Protein AF-A0A3D3W2S8-F1 (afdb_monomer)

Foldseek 3Di:
DPPQQFDFDPDQDPDFDDLPLQPPDDPLLQVLCVVRRNRYLVSLLPDDLRNLVVCCVSSVHDSVCCVVSVSNVSSVVVVVVVVCVVVPPPPVVVVVVVVVVVVVVVVVVVVVVVCVVPPDPPPDDPPDDDDDDDDPAPWDWDDAPDDVPDDDDPPDDGTDTHHPPPDDD

Structure (mmCIF, N/CA/C/O backbone):
data_AF-A0A3D3W2S8-F1
#
_entry.id   AF-A0A3D3W2S8-F1
#
loop_
_atom_site.group_PDB
_atom_site.id
_atom_site.type_symbol
_atom_site.label_atom_id
_atom_site.label_alt_id
_atom_site.label_comp_id
_atom_site.label_asym_id
_atom_site.label_entity_id
_atom_site.label_seq_id
_atom_site.pdbx_PDB_ins_code
_atom_site.Cartn_x
_atom_site.Cartn_y
_atom_site.Cartn_z
_atom_site.occupancy
_atom_site.B_iso_or_equiv
_atom_site.auth_seq_id
_atom_site.auth_comp_id
_atom_site.auth_asym_id
_atom_site.auth_atom_id
_atom_site.pdbx_PDB_model_num
ATOM 1 N N . MET A 1 1 ? -22.476 4.114 0.979 1.00 48.56 1 MET A N 1
ATOM 2 C CA . MET A 1 1 ? -21.473 5.019 1.579 1.00 48.56 1 MET A CA 1
ATOM 3 C C . MET A 1 1 ? -21.928 5.413 2.975 1.00 48.56 1 MET A C 1
ATOM 5 O O . MET A 1 1 ? -22.599 6.430 3.139 1.00 48.56 1 MET A O 1
ATOM 9 N N . ASP A 1 2 ? -21.635 4.568 3.964 1.00 54.38 2 ASP A N 1
ATOM 10 C CA . ASP A 1 2 ? -21.875 4.914 5.363 1.00 54.38 2 ASP A CA 1
ATOM 11 C C . ASP A 1 2 ? -20.878 6.007 5.772 1.00 54.38 2 ASP A C 1
ATOM 13 O O . ASP A 1 2 ? -19.663 5.846 5.650 1.00 54.38 2 ASP A O 1
ATOM 17 N N . ARG A 1 3 ? -21.385 7.174 6.175 1.00 59.56 3 ARG A N 1
ATOM 18 C CA . ARG A 1 3 ? -20.595 8.415 6.288 1.00 59.56 3 ARG A CA 1
ATOM 19 C C . ARG A 1 3 ? -19.596 8.374 7.460 1.00 59.56 3 ARG A C 1
ATOM 21 O O . ARG A 1 3 ? -18.798 9.297 7.615 1.00 59.56 3 ARG A O 1
ATOM 28 N N . GLN A 1 4 ? -19.657 7.336 8.295 1.00 61.31 4 GLN A N 1
ATOM 29 C CA . GLN A 1 4 ? -18.828 7.167 9.490 1.00 61.31 4 GLN A CA 1
ATOM 30 C C . GLN A 1 4 ? -17.543 6.360 9.255 1.00 61.31 4 GLN A C 1
ATOM 32 O O . GLN A 1 4 ? -16.590 6.546 10.007 1.00 61.31 4 GLN A O 1
ATOM 37 N N . LEU A 1 5 ? -17.493 5.515 8.218 1.00 66.31 5 LEU A N 1
ATOM 38 C CA . LEU A 1 5 ? -16.373 4.595 7.960 1.00 66.31 5 LEU A CA 1
ATOM 39 C C . LEU A 1 5 ? -15.284 5.182 7.041 1.00 66.31 5 LEU A C 1
ATOM 41 O O . LEU A 1 5 ? -14.270 4.539 6.782 1.00 66.31 5 LEU A O 1
ATOM 45 N N . GLY A 1 6 ? -15.459 6.417 6.562 1.00 74.94 6 GLY A N 1
ATOM 46 C CA . GLY A 1 6 ? -14.496 7.069 5.674 1.00 74.94 6 GLY A CA 1
ATOM 47 C C . GLY A 1 6 ? -14.466 6.440 4.274 1.00 74.94 6 GLY A C 1
ATOM 48 O O . GLY A 1 6 ? -15.514 6.175 3.686 1.00 74.94 6 GLY A O 1
ATOM 49 N N . ILE A 1 7 ? -13.266 6.256 3.712 1.00 79.19 7 ILE A N 1
ATOM 50 C CA . ILE A 1 7 ? -13.069 5.643 2.388 1.00 79.19 7 ILE A CA 1
ATOM 51 C C . ILE A 1 7 ? -13.100 4.123 2.554 1.00 79.19 7 ILE A C 1
ATOM 53 O O . ILE A 1 7 ? -12.146 3.546 3.074 1.00 79.19 7 ILE A O 1
ATOM 57 N N . VAL A 1 8 ? -14.167 3.486 2.076 1.00 83.25 8 VAL A N 1
ATOM 58 C CA . VAL A 1 8 ? -14.344 2.026 2.039 1.00 83.25 8 VAL A CA 1
ATOM 59 C C . VAL A 1 8 ? -14.754 1.585 0.637 1.00 83.25 8 VAL A C 1
ATOM 61 O O . VAL A 1 8 ? -15.389 2.345 -0.095 1.00 83.25 8 VAL A O 1
ATOM 64 N N . TYR A 1 9 ? -14.370 0.371 0.257 1.00 81.62 9 TYR A N 1
ATOM 65 C CA . TYR A 1 9 ? -14.728 -0.227 -1.025 1.00 81.62 9 TYR A CA 1
ATOM 66 C C . TYR A 1 9 ? -15.848 -1.247 -0.841 1.00 81.62 9 TYR A C 1
ATOM 68 O O . TYR A 1 9 ? -15.746 -2.134 0.000 1.00 81.62 9 TYR A O 1
ATOM 76 N N . ASP A 1 10 ? -16.881 -1.155 -1.676 1.00 80.94 10 ASP A N 1
ATOM 77 C CA . ASP A 1 10 ? -18.002 -2.106 -1.669 1.00 80.94 10 ASP A CA 1
ATOM 78 C C . ASP A 1 10 ? -17.630 -3.459 -2.314 1.00 80.94 10 ASP A C 1
ATOM 80 O O . ASP A 1 10 ? -18.310 -4.462 -2.114 1.00 80.94 10 ASP A O 1
ATOM 84 N N . VAL A 1 11 ? -16.550 -3.495 -3.104 1.00 82.75 11 VAL A N 1
ATOM 85 C CA . VAL A 1 11 ? -16.069 -4.682 -3.826 1.00 82.75 11 VAL A CA 1
ATOM 86 C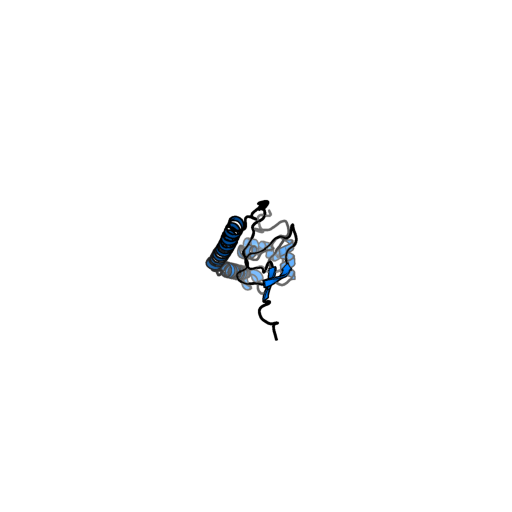 C . VAL A 1 11 ? -14.583 -4.874 -3.555 1.00 82.75 11 VAL A C 1
ATOM 88 O O . VAL A 1 11 ? -13.818 -3.908 -3.557 1.00 82.75 11 VAL A O 1
ATOM 91 N N . THR A 1 12 ? -14.165 -6.126 -3.359 1.00 87.00 12 THR A N 1
ATOM 92 C CA . THR A 1 12 ? -12.755 -6.475 -3.167 1.00 87.00 12 THR A CA 1
ATOM 93 C C . THR A 1 12 ? -11.928 -6.107 -4.407 1.00 87.00 12 THR A C 1
ATOM 95 O O . THR A 1 12 ? -12.216 -6.600 -5.502 1.00 87.00 12 THR A O 1
ATOM 98 N N . PRO A 1 13 ? -10.900 -5.253 -4.268 1.00 88.12 13 PRO A N 1
ATOM 99 C CA . PRO A 1 13 ? -10.014 -4.895 -5.367 1.00 88.12 13 PRO A CA 1
ATOM 100 C C . PRO A 1 13 ? -9.120 -6.084 -5.768 1.00 88.12 13 PRO A C 1
ATOM 102 O O . PRO A 1 13 ? -8.844 -6.954 -4.944 1.00 88.12 13 PRO A O 1
ATOM 105 N N . PRO A 1 14 ? -8.614 -6.125 -7.015 1.00 85.56 14 PRO A N 1
ATOM 106 C CA . PRO A 1 14 ? -7.843 -7.261 -7.533 1.00 85.56 14 PRO A CA 1
ATOM 107 C C . PRO A 1 14 ? -6.464 -7.445 -6.885 1.00 85.56 14 PRO A C 1
ATOM 109 O O . PRO A 1 14 ? -5.880 -8.517 -7.000 1.00 85.56 14 PRO A O 1
ATOM 112 N N . ASN A 1 15 ? -5.927 -6.415 -6.230 1.00 88.56 15 ASN A N 1
ATOM 113 C CA . ASN A 1 15 ? -4.627 -6.467 -5.566 1.00 88.56 15 ASN A CA 1
ATOM 114 C C . ASN A 1 15 ? -4.696 -5.731 -4.215 1.00 88.56 15 ASN A C 1
ATOM 116 O O . ASN A 1 15 ? -4.293 -4.568 -4.151 1.00 88.56 15 ASN A O 1
ATOM 120 N N . PRO A 1 16 ? -5.300 -6.342 -3.179 1.00 90.12 16 PRO A N 1
ATOM 121 C CA . PRO A 1 16 ? -5.375 -5.748 -1.848 1.00 90.12 16 PRO A CA 1
ATOM 122 C C . PRO A 1 16 ? -3.994 -5.730 -1.180 1.00 90.12 16 PRO A C 1
ATOM 124 O O . PRO A 1 16 ? -3.166 -6.611 -1.421 1.00 90.12 16 PRO A O 1
ATOM 127 N N . ASP A 1 17 ? -3.751 -4.739 -0.324 1.00 91.75 17 ASP A N 1
ATOM 128 C CA . ASP A 1 17 ? -2.542 -4.714 0.494 1.00 91.75 17 ASP A CA 1
ATOM 129 C C . ASP A 1 17 ? -2.625 -5.737 1.627 1.00 91.75 17 ASP A C 1
ATOM 131 O O . ASP A 1 17 ? -3.693 -6.046 2.158 1.00 91.75 17 ASP A O 1
ATOM 135 N N . ASP A 1 18 ? -1.456 -6.201 2.054 1.00 93.69 18 ASP A N 1
ATOM 136 C CA . ASP A 1 18 ? -1.328 -6.954 3.291 1.00 93.69 18 ASP A CA 1
ATOM 137 C C . ASP A 1 18 ? -1.302 -5.987 4.486 1.00 93.69 18 ASP A C 1
ATOM 139 O O . ASP A 1 18 ? -0.306 -5.303 4.738 1.00 93.69 18 ASP A O 1
ATOM 143 N N . LEU A 1 19 ? -2.422 -5.899 5.204 1.00 93.44 19 LEU A N 1
ATOM 144 C CA . LEU A 1 19 ? -2.591 -5.042 6.381 1.00 93.44 19 LEU A CA 1
ATOM 145 C C . LEU A 1 19 ? -1.789 -5.557 7.585 1.00 93.44 19 LEU A C 1
ATOM 147 O O . LEU A 1 19 ? -1.477 -4.768 8.477 1.00 93.44 19 LEU A O 1
ATOM 151 N N . THR A 1 20 ? -1.390 -6.836 7.592 1.00 94.88 20 THR A N 1
ATOM 152 C CA . THR A 1 20 ? -0.513 -7.411 8.628 1.00 94.88 20 THR A CA 1
ATOM 153 C C . THR A 1 20 ? 0.904 -6.825 8.626 1.00 94.88 20 THR A C 1
ATOM 155 O O . THR A 1 20 ? 1.665 -7.051 9.564 1.00 94.88 20 THR A O 1
ATOM 158 N N . GLN A 1 21 ? 1.256 -6.010 7.621 1.00 93.25 21 GLN A N 1
ATOM 159 C CA . GLN A 1 21 ? 2.490 -5.214 7.631 1.00 93.25 21 GLN A CA 1
ATOM 160 C C . GLN A 1 21 ? 2.514 -4.164 8.751 1.00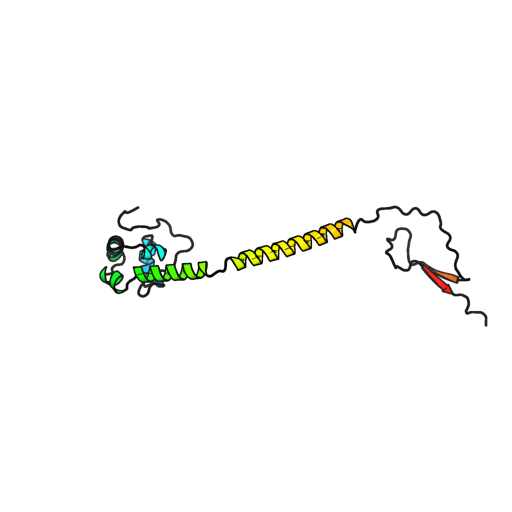 93.25 21 GLN A C 1
ATOM 162 O O . GLN A 1 21 ? 3.591 -3.718 9.146 1.00 93.25 21 GLN A O 1
ATOM 167 N N . ILE A 1 22 ? 1.350 -3.750 9.261 1.00 93.75 22 ILE A N 1
ATOM 168 C CA . ILE A 1 22 ? 1.261 -2.898 10.448 1.00 93.75 22 ILE A CA 1
ATOM 169 C C . ILE A 1 22 ? 1.459 -3.783 11.677 1.00 93.75 22 ILE A C 1
ATOM 171 O O . ILE A 1 22 ? 0.730 -4.756 11.882 1.00 93.75 22 ILE A O 1
ATOM 175 N N . ASN A 1 23 ? 2.419 -3.424 12.528 1.00 89.25 23 ASN A N 1
ATOM 176 C CA . ASN A 1 23 ? 2.711 -4.209 13.719 1.00 89.25 23 ASN A CA 1
ATOM 177 C C . ASN A 1 23 ? 1.475 -4.299 14.620 1.00 89.25 23 ASN A C 1
ATOM 179 O O . ASN A 1 23 ? 0.827 -3.285 14.886 1.00 89.25 23 ASN A O 1
ATOM 183 N N . ASN A 1 24 ? 1.217 -5.504 15.136 1.00 89.31 24 ASN A N 1
ATOM 184 C CA . ASN A 1 24 ? 0.096 -5.862 16.016 1.00 89.31 24 ASN A CA 1
ATOM 185 C C . ASN A 1 24 ? -1.294 -5.952 15.353 1.00 89.31 24 ASN A C 1
ATOM 187 O O . ASN A 1 24 ? -2.263 -6.275 16.045 1.00 89.31 24 ASN A O 1
ATOM 191 N N . ILE A 1 25 ? -1.393 -5.786 14.028 1.00 92.19 25 ILE A N 1
ATOM 192 C CA . ILE A 1 25 ? -2.553 -6.258 13.258 1.00 92.19 25 ILE A CA 1
ATOM 193 C C . ILE A 1 25 ? -2.352 -7.744 12.956 1.00 92.19 25 ILE A C 1
ATOM 195 O O . ILE A 1 25 ? -1.400 -8.122 12.275 1.00 92.19 25 ILE A O 1
ATOM 199 N N . GLN A 1 26 ? -3.243 -8.604 13.455 1.00 92.62 26 GLN A N 1
ATOM 200 C CA . GLN A 1 26 ? -3.202 -10.032 13.142 1.00 92.62 26 GLN A CA 1
ATOM 201 C C . GLN A 1 26 ? -4.080 -10.338 11.923 1.00 92.62 26 GLN A C 1
ATOM 203 O O . GLN A 1 26 ? -4.872 -9.518 11.450 1.00 92.62 26 GLN A O 1
ATOM 208 N N . SER A 1 27 ? -3.973 -11.568 11.415 1.00 93.56 27 SER A N 1
ATOM 209 C CA . SER A 1 27 ? -4.778 -12.021 10.276 1.00 93.56 27 SER A CA 1
ATOM 210 C C . SER A 1 27 ? -6.285 -11.904 10.536 1.00 93.56 27 SER A C 1
ATOM 212 O O . SER A 1 27 ? -7.043 -11.668 9.600 1.00 93.56 27 SER A O 1
ATOM 214 N N . ARG A 1 28 ? -6.729 -12.027 11.798 1.00 93.88 28 ARG A N 1
ATOM 215 C CA . ARG A 1 28 ? -8.138 -11.857 12.181 1.00 93.88 28 ARG A CA 1
ATOM 216 C C . ARG A 1 28 ? -8.615 -10.432 11.912 1.00 93.88 28 ARG A C 1
ATOM 218 O O . ARG A 1 28 ? -9.630 -10.259 11.242 1.00 93.88 28 ARG A O 1
ATOM 225 N N . GLU A 1 29 ? -7.897 -9.429 12.412 1.00 93.25 29 GLU A N 1
ATOM 226 C CA . GLU A 1 29 ? -8.252 -8.024 12.224 1.00 93.25 29 GLU A CA 1
ATOM 227 C C . GLU A 1 29 ? -8.223 -7.648 10.739 1.00 93.25 29 GLU A C 1
ATOM 229 O O . GLU A 1 29 ? -9.148 -6.995 10.268 1.00 93.25 29 GLU A O 1
ATOM 234 N N . GLN A 1 30 ? -7.249 -8.140 9.966 1.00 93.94 30 GLN A N 1
ATOM 235 C CA . GLN A 1 30 ? -7.230 -7.943 8.512 1.00 93.94 30 GLN A CA 1
ATOM 236 C C . GLN A 1 30 ? -8.468 -8.518 7.815 1.00 93.94 30 GLN A C 1
ATOM 238 O O . GLN A 1 30 ? -9.035 -7.864 6.943 1.00 93.94 30 GLN A O 1
ATOM 243 N N . ILE A 1 31 ? -8.901 -9.731 8.174 1.00 93.19 31 ILE A N 1
ATOM 244 C CA . ILE A 1 31 ? -10.102 -10.337 7.583 1.00 93.19 31 ILE A CA 1
ATOM 245 C C . ILE A 1 31 ? -11.330 -9.472 7.877 1.00 93.19 31 ILE A C 1
ATOM 247 O O . ILE A 1 31 ? -12.103 -9.191 6.963 1.00 93.19 31 ILE A O 1
ATOM 251 N N . LEU A 1 32 ? -11.487 -9.014 9.122 1.00 93.38 32 LEU A N 1
ATOM 252 C CA . LEU A 1 32 ? -12.598 -8.146 9.514 1.00 93.38 32 LEU A CA 1
ATOM 253 C C . LEU A 1 32 ? -12.546 -6.792 8.789 1.00 93.38 32 LEU A C 1
ATOM 255 O O . LEU A 1 32 ? -13.574 -6.312 8.317 1.00 93.38 32 LEU A O 1
ATOM 259 N N . LEU A 1 33 ? -11.363 -6.198 8.631 1.00 92.69 33 LEU A N 1
ATOM 260 C CA . LEU A 1 33 ? -11.172 -4.963 7.866 1.00 92.69 33 LEU A CA 1
ATOM 261 C C . LEU A 1 33 ? -11.544 -5.136 6.391 1.00 92.69 33 LEU A C 1
ATOM 263 O O . LEU A 1 33 ? -12.336 -4.353 5.864 1.00 92.69 33 LEU A O 1
ATOM 267 N N . ASN A 1 34 ? -11.062 -6.205 5.758 1.00 93.06 34 ASN A N 1
ATOM 268 C CA . ASN A 1 34 ? -11.372 -6.534 4.369 1.00 93.06 34 ASN A CA 1
ATOM 269 C C . ASN A 1 34 ? -12.879 -6.765 4.165 1.00 93.06 34 ASN A C 1
ATOM 271 O O . ASN A 1 34 ? -13.456 -6.280 3.196 1.00 93.06 34 ASN A O 1
ATOM 275 N N . GLN A 1 35 ? -13.545 -7.456 5.095 1.00 91.31 35 GLN A N 1
ATOM 276 C CA . GLN A 1 35 ? -15.001 -7.652 5.060 1.00 91.31 35 GLN A CA 1
ATOM 277 C C . GLN A 1 35 ? -15.784 -6.336 5.154 1.00 91.31 35 GLN A C 1
ATOM 279 O O . GLN A 1 35 ? -16.893 -6.250 4.637 1.00 91.31 35 GLN A O 1
ATOM 284 N N . ASN A 1 36 ? -15.200 -5.311 5.779 1.00 90.56 36 ASN A N 1
ATOM 285 C CA . ASN A 1 36 ? -15.789 -3.980 5.926 1.00 90.56 36 ASN A CA 1
ATOM 286 C C . ASN A 1 36 ? -15.231 -2.960 4.913 1.00 90.56 36 ASN A C 1
ATOM 288 O O . ASN A 1 36 ? -15.373 -1.752 5.099 1.00 90.56 36 ASN A O 1
ATOM 292 N N . GLY A 1 37 ? -14.602 -3.430 3.830 1.00 90.38 37 GLY A N 1
ATOM 293 C CA . GLY A 1 37 ? -14.202 -2.587 2.702 1.00 90.38 37 GLY A CA 1
ATOM 294 C C . GLY A 1 37 ? -12.859 -1.867 2.858 1.00 90.38 37 GLY A C 1
ATOM 295 O O . GLY A 1 37 ? -12.553 -0.952 2.083 1.00 90.38 37 GLY A O 1
ATOM 296 N N . VAL A 1 38 ? -12.049 -2.243 3.848 1.00 93.12 38 VAL A N 1
ATOM 297 C CA . VAL A 1 38 ? -10.700 -1.705 4.065 1.00 93.12 38 VAL A CA 1
ATOM 298 C C . VAL A 1 38 ? -9.693 -2.718 3.546 1.00 93.12 38 VAL A C 1
ATOM 300 O O . VAL A 1 38 ? -9.460 -3.728 4.193 1.00 93.12 38 VAL A O 1
ATOM 303 N N . PHE A 1 39 ? -9.104 -2.434 2.385 1.00 92.94 39 PHE A N 1
ATOM 304 C CA . PHE A 1 39 ? -8.195 -3.338 1.672 1.00 92.94 39 PHE A CA 1
ATOM 305 C C . PHE A 1 39 ? -6.786 -2.767 1.479 1.00 92.94 39 PHE A C 1
ATOM 307 O O . PHE A 1 39 ? -5.895 -3.494 1.055 1.00 92.94 39 PHE A O 1
ATOM 314 N N . PHE A 1 40 ? -6.574 -1.472 1.735 1.00 93.69 40 PHE A N 1
ATOM 315 C CA . PHE A 1 40 ? -5.302 -0.793 1.477 1.00 93.69 40 PHE A CA 1
ATOM 316 C C . PHE A 1 40 ? -4.735 -0.112 2.722 1.00 93.69 40 PHE A C 1
ATOM 318 O O . PHE A 1 40 ? -5.471 0.506 3.498 1.00 93.69 40 PHE A O 1
ATOM 325 N N . LEU A 1 41 ? -3.403 -0.107 2.846 1.00 93.88 41 LEU A N 1
ATOM 326 C CA . LEU A 1 41 ? -2.692 0.610 3.915 1.00 93.88 41 LEU A CA 1
ATOM 327 C C . LEU A 1 41 ? -2.981 2.118 3.859 1.00 93.88 41 LEU A C 1
ATOM 329 O O . LEU A 1 41 ? -3.089 2.786 4.887 1.00 93.88 41 LEU A O 1
ATOM 333 N N . SER A 1 42 ? -3.193 2.654 2.655 1.00 91.75 42 SER A N 1
ATOM 334 C CA . SER A 1 42 ? -3.541 4.061 2.451 1.00 91.75 42 SER A CA 1
ATOM 335 C C . SER A 1 42 ? -4.893 4.449 3.057 1.00 91.75 42 SER A C 1
ATOM 337 O O . SER A 1 42 ? -5.068 5.605 3.430 1.00 91.75 42 SER A O 1
ATOM 339 N N . GLN A 1 43 ? -5.849 3.517 3.175 1.00 93.44 43 GLN A N 1
ATOM 340 C CA . GLN A 1 43 ? -7.134 3.792 3.832 1.00 93.44 43 GLN A CA 1
ATOM 341 C C . GLN A 1 43 ? -6.932 3.986 5.337 1.00 93.44 43 GLN A C 1
ATOM 343 O O . GLN A 1 43 ? -7.399 4.980 5.889 1.00 93.44 43 GLN A O 1
ATOM 348 N N . ILE A 1 44 ? -6.163 3.094 5.971 1.00 93.62 44 ILE A N 1
ATOM 349 C CA . ILE A 1 44 ? -5.819 3.172 7.399 1.00 93.62 44 ILE A CA 1
ATOM 350 C C . ILE A 1 44 ? -5.005 4.439 7.692 1.00 93.62 44 ILE A C 1
ATOM 352 O O . ILE A 1 44 ? -5.254 5.136 8.672 1.00 93.62 44 ILE A O 1
ATOM 356 N N . ALA A 1 45 ? -4.079 4.803 6.802 1.00 93.88 45 ALA A N 1
ATOM 357 C CA . ALA A 1 45 ? -3.280 6.024 6.912 1.00 93.88 45 ALA A CA 1
ATOM 358 C C . ALA A 1 45 ? -4.123 7.321 6.941 1.00 93.88 45 ALA A C 1
ATOM 360 O O . ALA A 1 45 ? -3.672 8.347 7.468 1.00 93.88 45 ALA A O 1
ATOM 361 N N . LEU A 1 46 ? -5.334 7.286 6.375 1.00 93.12 46 LEU A N 1
ATOM 362 C CA . LEU A 1 46 ? -6.274 8.410 6.311 1.00 93.12 46 LEU A CA 1
ATOM 363 C C . LEU A 1 46 ? -7.294 8.420 7.457 1.00 93.12 46 LEU A C 1
ATOM 365 O O . LEU A 1 46 ? -8.105 9.345 7.532 1.00 93.12 46 LEU A O 1
ATOM 369 N N . TRP A 1 47 ? -7.270 7.428 8.348 1.00 93.56 47 TRP A N 1
ATOM 370 C CA . TRP A 1 47 ? -8.178 7.395 9.487 1.00 93.56 47 TRP A CA 1
ATOM 371 C C . TRP A 1 47 ? -7.913 8.538 10.466 1.00 93.56 47 TRP A C 1
ATOM 373 O O . TRP A 1 47 ? -6.772 8.869 10.799 1.00 93.56 47 TRP A O 1
ATOM 383 N N . HIS A 1 48 ? -9.004 9.109 10.965 1.00 91.75 48 HIS A N 1
ATOM 384 C CA . HIS A 1 48 ? -9.037 10.012 12.103 1.00 91.75 48 HIS A CA 1
ATOM 385 C C . HIS A 1 48 ? -9.745 9.316 13.272 1.00 91.75 48 HIS A C 1
ATOM 387 O O . HIS A 1 48 ? -10.192 8.170 13.185 1.00 91.75 48 HIS A O 1
ATOM 393 N N . SER A 1 49 ? -9.868 10.013 14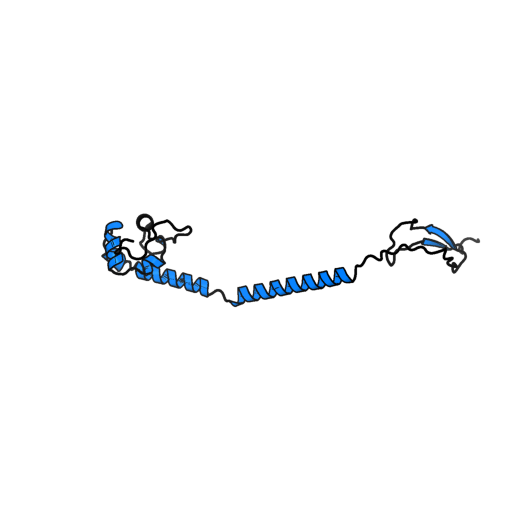.403 1.00 91.12 49 SER A N 1
ATOM 394 C CA . SER A 1 49 ? -10.512 9.475 15.608 1.00 91.12 49 SER A CA 1
ATOM 395 C C . SER A 1 49 ? -11.934 8.967 15.362 1.00 91.12 49 SER A C 1
ATOM 397 O O . SER A 1 49 ? -12.369 8.047 16.044 1.00 91.12 49 SER A O 1
ATOM 399 N N . ARG A 1 50 ? -12.648 9.530 14.377 1.00 90.81 50 ARG A N 1
ATOM 400 C CA . ARG A 1 50 ? -13.991 9.080 13.998 1.00 90.81 50 ARG A CA 1
ATOM 401 C C . ARG A 1 50 ? -13.962 7.680 13.396 1.00 90.81 50 ARG A C 1
ATOM 403 O O . ARG A 1 50 ? -14.698 6.821 13.866 1.00 90.81 50 ARG A O 1
ATOM 410 N N . GLU A 1 51 ? -13.131 7.466 12.380 1.00 91.50 51 GLU A N 1
ATOM 411 C CA . GLU A 1 51 ? -13.036 6.187 11.679 1.00 91.50 51 GLU A CA 1
ATOM 412 C C . GLU A 1 51 ? -12.488 5.117 12.626 1.00 91.50 51 GLU A C 1
ATOM 414 O O . GLU A 1 51 ? -13.068 4.041 12.735 1.00 91.50 51 GLU A O 1
ATOM 419 N N . MET A 1 52 ? -11.456 5.445 13.413 1.00 92.44 52 MET A N 1
ATOM 420 C CA . MET A 1 52 ? -10.928 4.530 14.432 1.00 92.44 52 MET A CA 1
ATOM 421 C C . MET A 1 52 ? -12.007 4.126 15.450 1.00 92.44 52 MET A C 1
ATOM 423 O O . MET A 1 52 ? -12.110 2.955 15.805 1.00 92.44 52 MET A O 1
ATOM 427 N N . ASN A 1 53 ? -12.848 5.068 15.892 1.00 93.06 53 ASN A N 1
ATOM 428 C CA . ASN A 1 53 ? -13.945 4.781 16.817 1.00 93.06 53 ASN A CA 1
ATOM 429 C C . ASN A 1 53 ? -15.079 3.965 16.174 1.00 93.06 53 ASN A C 1
ATOM 431 O O . ASN A 1 53 ? -15.765 3.231 16.877 1.00 93.06 53 ASN A O 1
ATOM 435 N N . ALA A 1 54 ? -15.279 4.080 14.860 1.00 91.44 54 ALA A N 1
ATOM 436 C CA . ALA A 1 54 ? -16.250 3.275 14.125 1.00 91.44 54 ALA A CA 1
ATOM 437 C C . ALA A 1 54 ? -15.757 1.831 13.913 1.00 91.44 54 ALA A C 1
ATOM 439 O O . ALA A 1 54 ? -16.537 0.894 14.060 1.00 91.44 54 ALA A O 1
ATOM 440 N N . PHE A 1 55 ? -14.462 1.641 13.631 1.00 91.69 55 PHE A N 1
ATOM 441 C CA . PHE A 1 55 ? -13.873 0.317 13.401 1.00 91.69 55 PHE A CA 1
ATOM 442 C C . PHE A 1 55 ? -13.509 -0.443 14.682 1.00 91.69 55 PHE A C 1
ATOM 444 O O . PHE A 1 55 ? -13.578 -1.667 14.681 1.00 91.69 55 PHE A O 1
ATOM 451 N N . ALA A 1 56 ? -13.184 0.236 15.786 1.00 92.81 56 ALA A N 1
ATOM 452 C CA . ALA A 1 56 ? -12.895 -0.410 17.071 1.00 92.81 56 ALA A CA 1
ATOM 453 C C . ALA A 1 56 ? -13.954 -1.457 17.505 1.00 92.81 56 ALA A C 1
ATOM 455 O O . ALA A 1 56 ? -13.572 -2.604 17.751 1.00 92.81 56 ALA A O 1
ATOM 456 N N . PRO A 1 57 ? -15.272 -1.148 17.534 1.00 93.00 57 PRO A N 1
ATOM 457 C CA . PRO A 1 57 ? -16.288 -2.137 17.897 1.00 93.00 57 PRO A CA 1
ATOM 458 C C . PRO A 1 57 ? -16.434 -3.264 16.865 1.00 93.00 57 PRO A C 1
ATOM 460 O O . PRO A 1 57 ? -16.690 -4.396 17.258 1.00 93.00 57 PRO A O 1
ATOM 463 N N . ILE A 1 58 ? -16.237 -2.986 15.569 1.00 91.38 58 ILE A N 1
ATOM 464 C CA . ILE A 1 58 ? -16.306 -3.997 14.495 1.00 91.38 58 ILE A CA 1
ATOM 465 C C . ILE A 1 58 ? -15.179 -5.028 14.642 1.00 91.38 58 ILE A C 1
ATOM 467 O O . ILE A 1 58 ? -15.373 -6.217 14.405 1.00 91.38 58 ILE A O 1
ATOM 471 N N . LEU A 1 59 ? -13.996 -4.565 15.040 1.00 90.94 59 LEU A N 1
ATOM 472 C CA . LEU A 1 59 ? -12.815 -5.399 15.249 1.00 90.94 59 LEU A CA 1
ATOM 473 C C . LEU A 1 59 ? -12.814 -6.107 16.611 1.00 90.94 59 LEU A C 1
ATOM 475 O O . LEU A 1 59 ? -11.928 -6.922 16.865 1.00 90.94 59 LEU A O 1
ATOM 479 N N . GLU A 1 60 ? -13.790 -5.807 17.474 1.00 92.56 60 GLU A N 1
ATOM 480 C CA . GLU A 1 60 ? -13.852 -6.266 18.866 1.00 92.56 60 GLU A CA 1
ATOM 481 C C . GLU A 1 60 ? -12.588 -5.898 19.670 1.00 92.56 60 GLU A C 1
ATOM 483 O O . GLU A 1 60 ? -12.126 -6.656 20.524 1.00 92.56 60 GLU A O 1
ATOM 488 N N . ILE A 1 61 ? -12.013 -4.721 19.400 1.00 91.94 61 ILE A N 1
ATOM 489 C CA . ILE A 1 61 ? -10.844 -4.185 20.111 1.00 91.94 61 ILE A CA 1
ATOM 490 C C . ILE A 1 61 ? -11.143 -2.807 20.696 1.00 91.94 61 ILE A C 1
ATOM 492 O O . ILE A 1 61 ? -12.028 -2.079 20.251 1.00 91.94 61 ILE A O 1
ATOM 496 N N . THR A 1 62 ? -10.364 -2.406 21.694 1.00 92.44 62 THR A N 1
ATOM 497 C CA . THR A 1 62 ? -10.480 -1.070 22.283 1.00 92.44 62 THR A CA 1
ATOM 498 C C . THR A 1 62 ? -9.881 -0.017 21.350 1.00 92.44 62 THR A C 1
ATOM 500 O O . THR A 1 62 ? -8.790 -0.214 20.819 1.00 92.44 62 THR A O 1
ATOM 503 N N . LEU A 1 63 ? -10.523 1.152 21.233 1.00 91.56 63 LEU A N 1
ATOM 504 C CA . LEU A 1 63 ? -9.974 2.308 20.504 1.00 91.56 63 LEU A CA 1
ATOM 505 C C . LEU A 1 63 ? -8.553 2.673 20.969 1.00 91.56 63 LEU A C 1
ATOM 507 O O . LEU A 1 63 ? -7.700 3.008 20.152 1.00 91.56 63 LEU A O 1
ATOM 511 N N . ALA A 1 64 ? -8.293 2.559 22.275 1.00 92.25 64 ALA A N 1
ATOM 512 C CA . ALA A 1 64 ? -6.974 2.777 22.859 1.00 92.25 64 ALA A CA 1
ATOM 513 C C . ALA A 1 64 ? -5.899 1.884 22.224 1.00 92.25 64 ALA A C 1
ATOM 515 O O . ALA A 1 64 ? -4.809 2.368 21.973 1.00 92.25 64 ALA A O 1
ATOM 516 N N . ARG A 1 65 ? -6.213 0.630 21.867 1.00 92.62 65 ARG A N 1
ATOM 517 C CA . ARG A 1 65 ? -5.255 -0.276 21.218 1.00 92.62 65 ARG A CA 1
ATOM 518 C C . ARG A 1 65 ? -4.807 0.263 19.859 1.00 92.62 65 ARG A C 1
ATOM 520 O O . ARG A 1 65 ? -3.616 0.309 19.595 1.00 92.62 65 ARG A O 1
ATOM 527 N N . ILE A 1 66 ? -5.745 0.736 19.036 1.00 92.19 66 ILE A N 1
ATOM 528 C CA . ILE A 1 66 ? -5.448 1.308 17.708 1.00 92.19 66 ILE A CA 1
ATOM 529 C C . ILE A 1 66 ? -4.536 2.544 17.833 1.00 92.19 66 ILE A C 1
ATOM 531 O O . ILE A 1 66 ? -3.658 2.763 16.995 1.00 92.19 66 ILE A O 1
ATOM 535 N N . ILE A 1 67 ? -4.748 3.347 18.882 1.00 93.00 67 ILE A N 1
ATOM 536 C CA . ILE A 1 67 ? -3.987 4.572 19.158 1.00 93.00 67 ILE A CA 1
ATOM 537 C C . ILE A 1 67 ? -2.605 4.249 19.743 1.00 93.00 67 ILE A C 1
ATOM 539 O O . ILE A 1 67 ? -1.608 4.745 19.224 1.00 93.00 67 ILE A O 1
ATOM 543 N N . ASP A 1 68 ? -2.537 3.411 20.777 1.00 93.44 68 ASP A N 1
ATOM 544 C CA . ASP A 1 68 ? -1.304 3.053 21.491 1.00 93.44 68 ASP A CA 1
ATOM 545 C C . ASP A 1 68 ? -0.355 2.246 20.599 1.00 93.44 68 ASP A C 1
ATOM 547 O O . ASP A 1 68 ? 0.850 2.488 20.582 1.00 93.44 68 ASP A O 1
ATOM 551 N N . GLU A 1 69 ? -0.897 1.330 19.792 1.00 93.00 69 GLU A N 1
ATOM 552 C CA . GLU A 1 69 ? -0.137 0.598 18.775 1.00 93.00 69 GLU A CA 1
ATOM 553 C C . GLU A 1 69 ? 0.096 1.443 17.511 1.00 93.00 69 GLU A C 1
ATOM 555 O O . GLU A 1 69 ? 0.776 1.011 16.584 1.00 93.00 69 GLU A O 1
ATOM 560 N N . ASN A 1 70 ? -0.436 2.666 17.464 1.00 94.06 70 ASN A N 1
ATOM 561 C CA . ASN A 1 70 ? -0.131 3.682 16.464 1.00 94.06 70 ASN A CA 1
ATOM 562 C C . ASN A 1 70 ? -0.338 3.224 15.005 1.00 94.06 70 ASN A C 1
ATOM 564 O O . ASN A 1 70 ? 0.463 3.534 14.116 1.00 94.06 70 ASN A O 1
ATOM 568 N N . TRP A 1 71 ? -1.422 2.486 14.743 1.00 95.19 71 TRP A N 1
ATOM 569 C CA . TRP A 1 71 ? -1.680 1.857 13.438 1.00 95.19 71 TRP A CA 1
ATOM 570 C C . TRP A 1 71 ? -1.662 2.864 12.283 1.00 95.19 71 TRP A C 1
ATOM 572 O O . TRP A 1 71 ? -1.094 2.603 11.224 1.00 95.19 71 TRP A O 1
ATOM 582 N N . VAL A 1 72 ? -2.240 4.050 12.499 1.00 94.94 72 VAL A N 1
ATOM 583 C CA . VAL A 1 72 ? -2.337 5.108 11.482 1.00 94.94 72 VAL A CA 1
ATOM 584 C C . VAL A 1 72 ? -0.961 5.653 11.094 1.00 94.94 72 VAL A C 1
ATOM 586 O O . VAL A 1 72 ? -0.703 5.877 9.910 1.00 94.94 72 VAL A O 1
ATOM 589 N N . ALA A 1 73 ? -0.057 5.869 12.055 1.00 94.44 73 ALA A N 1
ATOM 590 C CA . ALA A 1 73 ? 1.279 6.373 11.742 1.00 94.44 73 ALA A CA 1
ATOM 591 C C . ALA A 1 73 ? 2.127 5.316 11.028 1.00 94.44 73 ALA A C 1
ATOM 593 O O . ALA A 1 73 ? 2.784 5.644 10.042 1.00 94.44 73 ALA A O 1
ATOM 594 N N . GLN A 1 74 ? 2.045 4.054 11.460 1.00 95.81 74 GLN A N 1
ATOM 595 C CA . GLN A 1 74 ? 2.721 2.943 10.786 1.00 95.81 74 GLN A CA 1
ATOM 596 C C . GLN A 1 74 ? 2.242 2.798 9.336 1.00 95.81 74 GLN A C 1
ATOM 598 O O . GLN A 1 74 ? 3.049 2.703 8.414 1.00 95.81 74 GLN A O 1
ATOM 603 N N . ALA A 1 75 ? 0.928 2.873 9.105 1.00 95.19 75 ALA A N 1
ATOM 604 C CA . ALA A 1 75 ? 0.359 2.842 7.762 1.00 95.19 75 ALA A CA 1
ATOM 605 C C . ALA A 1 75 ? 0.898 3.981 6.875 1.00 95.19 75 ALA A C 1
ATOM 607 O O . ALA A 1 75 ? 1.216 3.763 5.703 1.00 95.19 75 ALA A O 1
ATOM 608 N N . ARG A 1 76 ? 1.041 5.196 7.429 1.00 95.12 76 ARG A N 1
ATOM 609 C CA . ARG A 1 76 ? 1.631 6.347 6.720 1.00 95.12 76 ARG A CA 1
ATOM 610 C C . ARG A 1 76 ? 3.096 6.117 6.374 1.00 95.12 76 ARG A C 1
ATOM 612 O O . ARG A 1 76 ? 3.494 6.425 5.253 1.00 95.12 76 ARG A O 1
ATOM 619 N N . GLU A 1 77 ? 3.876 5.579 7.304 1.00 94.62 77 GLU A N 1
ATOM 620 C CA . GLU A 1 77 ? 5.291 5.272 7.091 1.00 94.62 77 GLU A CA 1
ATOM 621 C C . GLU A 1 77 ? 5.475 4.218 5.993 1.00 94.62 77 GLU A C 1
ATOM 623 O O . GLU A 1 77 ? 6.233 4.441 5.049 1.00 94.62 77 GLU A O 1
ATOM 628 N N . LEU A 1 78 ? 4.703 3.129 6.037 1.00 93.81 78 LEU A N 1
ATOM 629 C CA . LEU A 1 78 ? 4.707 2.089 5.003 1.00 93.81 78 LEU A CA 1
ATOM 630 C C . LEU A 1 78 ? 4.327 2.651 3.625 1.00 93.81 78 LEU A C 1
ATOM 632 O O . LEU A 1 78 ? 4.981 2.353 2.622 1.00 93.81 78 LEU A O 1
ATOM 636 N N . CYS A 1 79 ? 3.308 3.516 3.564 1.00 91.81 79 CYS A N 1
ATOM 637 C CA . CYS A 1 79 ? 2.918 4.188 2.323 1.00 91.81 79 CYS A CA 1
ATOM 638 C C . CYS A 1 79 ? 4.027 5.111 1.795 1.00 91.81 79 CYS A C 1
ATOM 640 O O . CYS A 1 79 ? 4.298 5.126 0.592 1.00 91.81 79 CYS A O 1
ATOM 642 N N . ALA A 1 80 ? 4.681 5.870 2.676 1.00 90.56 80 ALA A N 1
ATOM 643 C CA . ALA A 1 80 ? 5.781 6.755 2.309 1.00 90.56 80 ALA A CA 1
ATOM 644 C C . ALA A 1 80 ? 6.996 5.965 1.807 1.00 90.56 80 ALA A C 1
ATOM 646 O O . ALA A 1 80 ? 7.573 6.323 0.781 1.00 90.56 80 ALA A O 1
ATOM 647 N N . HIS A 1 81 ? 7.337 4.859 2.471 1.00 89.12 81 HIS A N 1
ATOM 648 C CA . HIS A 1 81 ? 8.416 3.972 2.054 1.00 89.12 81 HIS A CA 1
ATOM 649 C C . HIS A 1 81 ? 8.139 3.369 0.673 1.00 89.12 81 HIS A C 1
ATOM 651 O O . HIS A 1 81 ? 8.990 3.427 -0.214 1.00 89.12 81 HIS A O 1
ATOM 657 N N . ARG A 1 82 ? 6.911 2.887 0.436 1.00 85.69 82 ARG A N 1
ATOM 658 C CA . ARG A 1 82 ? 6.494 2.383 -0.880 1.00 85.69 82 ARG A CA 1
ATOM 659 C C . ARG A 1 82 ? 6.591 3.464 -1.958 1.00 85.69 82 ARG A C 1
ATOM 661 O O . ARG A 1 82 ? 7.096 3.193 -3.045 1.00 85.69 82 ARG A O 1
ATOM 668 N N . LYS A 1 83 ? 6.149 4.691 -1.662 1.00 82.62 83 LYS A N 1
ATOM 669 C CA . LYS A 1 83 ? 6.280 5.820 -2.591 1.00 82.62 83 LYS A CA 1
ATOM 670 C C . LYS A 1 83 ? 7.749 6.112 -2.900 1.00 82.62 83 LYS A C 1
ATOM 672 O O . LYS A 1 83 ? 8.089 6.249 -4.068 1.00 82.62 83 LYS A O 1
ATOM 677 N N . ALA A 1 84 ? 8.612 6.146 -1.887 1.00 78.56 84 ALA A N 1
ATOM 678 C CA . ALA A 1 84 ? 10.040 6.393 -2.056 1.00 78.56 84 ALA A CA 1
ATOM 679 C C . ALA A 1 84 ? 10.724 5.310 -2.905 1.00 78.56 84 ALA A C 1
ATOM 681 O O . ALA A 1 84 ? 11.545 5.646 -3.749 1.00 78.56 84 ALA A O 1
ATOM 682 N N . ILE A 1 85 ? 10.351 4.034 -2.754 1.00 78.31 85 ILE A N 1
ATOM 683 C CA . ILE A 1 85 ? 10.851 2.948 -3.614 1.00 78.31 85 ILE A CA 1
ATOM 684 C C . ILE A 1 85 ? 10.473 3.197 -5.080 1.00 78.31 85 ILE A C 1
ATOM 686 O O . ILE A 1 85 ? 11.323 3.099 -5.961 1.00 78.31 85 ILE A O 1
ATOM 690 N N . VAL A 1 86 ? 9.212 3.556 -5.343 1.00 74.56 86 VAL A N 1
ATOM 691 C CA . VAL A 1 86 ? 8.723 3.836 -6.704 1.00 74.56 86 VAL A CA 1
ATOM 692 C C . VAL A 1 86 ? 9.344 5.112 -7.282 1.00 74.56 86 VAL A C 1
ATOM 694 O O . VAL A 1 86 ? 9.613 5.198 -8.476 1.00 74.56 86 VAL A O 1
ATOM 697 N N . GLU A 1 87 ? 9.602 6.115 -6.454 1.00 71.38 87 GLU A N 1
ATOM 698 C CA . GLU A 1 87 ? 10.201 7.379 -6.885 1.00 71.38 87 GLU A CA 1
ATOM 699 C C . GLU A 1 87 ? 11.731 7.279 -7.039 1.00 71.38 87 GLU A C 1
ATOM 701 O O . GLU A 1 87 ? 12.329 8.010 -7.825 1.00 71.38 87 GLU A O 1
ATOM 706 N N . SER A 1 88 ? 12.366 6.313 -6.364 1.00 67.62 88 SER A N 1
ATOM 707 C CA . SER A 1 88 ? 13.802 6.030 -6.454 1.00 67.62 88 SER A CA 1
ATOM 708 C C . SER A 1 88 ? 14.212 5.337 -7.760 1.00 67.62 88 SER A C 1
ATOM 710 O O . SER A 1 88 ? 15.409 5.123 -7.972 1.00 67.62 88 SER A O 1
ATOM 712 N N . TYR A 1 89 ? 13.278 5.004 -8.657 1.00 69.81 89 TYR A N 1
ATOM 713 C CA . TYR A 1 89 ? 13.637 4.643 -10.026 1.00 69.81 89 TYR A CA 1
ATOM 714 C C . TYR A 1 89 ? 14.088 5.911 -10.758 1.00 69.81 89 TYR A C 1
ATOM 716 O O . TYR A 1 89 ? 13.263 6.790 -11.025 1.00 69.81 89 TYR A O 1
ATOM 724 N N . PRO A 1 90 ? 15.378 6.042 -11.123 1.00 63.47 90 PRO A N 1
ATOM 725 C CA . PRO A 1 90 ? 15.806 7.185 -11.902 1.00 63.47 90 PRO A CA 1
ATOM 726 C C . PRO A 1 90 ? 15.032 7.150 -13.218 1.00 63.47 90 PRO A C 1
ATOM 728 O O . PRO A 1 90 ? 15.129 6.192 -13.986 1.00 63.47 90 PRO A O 1
ATOM 731 N N . SER A 1 91 ? 14.275 8.210 -13.499 1.00 63.12 91 SER A N 1
ATOM 732 C CA . SER A 1 91 ? 13.566 8.411 -14.774 1.00 63.12 91 SER A CA 1
ATOM 733 C C . SER A 1 91 ? 14.472 8.208 -16.005 1.00 63.12 91 SER A C 1
ATOM 735 O O . SER A 1 91 ? 14.000 7.918 -17.106 1.00 63.12 91 SER A O 1
ATOM 737 N N . SER A 1 92 ? 15.788 8.295 -15.806 1.00 63.56 92 SER A N 1
ATOM 738 C CA . SER A 1 92 ? 16.842 7.957 -16.757 1.00 63.56 92 SER A CA 1
ATOM 739 C C . SER A 1 92 ? 16.863 6.493 -17.198 1.00 63.56 92 SER A C 1
ATOM 741 O O . SER A 1 92 ? 17.2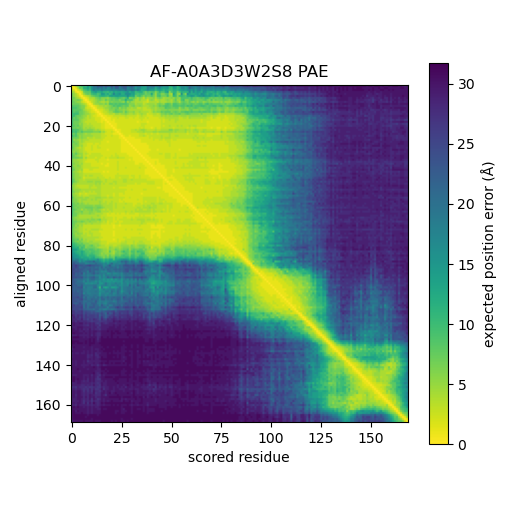42 6.256 -18.333 1.00 63.56 92 SER A O 1
ATOM 743 N N . PHE A 1 93 ? 16.454 5.511 -16.385 1.00 68.88 93 PHE A N 1
ATOM 744 C CA . PHE A 1 93 ? 16.531 4.093 -16.769 1.00 68.88 93 PHE A CA 1
ATOM 745 C C . PHE A 1 93 ? 15.582 3.767 -17.928 1.00 68.88 93 PHE A C 1
ATOM 747 O O . PHE A 1 93 ? 16.007 3.252 -18.960 1.00 68.88 93 PHE A O 1
ATOM 754 N N . PHE A 1 94 ? 14.312 4.165 -17.814 1.00 71.62 94 PHE A N 1
ATOM 755 C CA . PHE A 1 94 ? 13.335 3.999 -18.893 1.00 71.62 94 PHE A CA 1
ATOM 756 C C . PHE A 1 94 ? 13.690 4.834 -20.125 1.00 71.62 94 PHE A C 1
ATOM 758 O O . PHE A 1 94 ? 13.559 4.362 -21.254 1.00 71.62 94 PHE A O 1
ATOM 765 N N . ARG A 1 95 ? 14.192 6.059 -19.927 1.00 74.88 95 ARG A N 1
ATOM 766 C CA . ARG A 1 95 ? 14.633 6.930 -21.027 1.00 74.88 95 ARG A CA 1
ATOM 767 C C . ARG A 1 95 ? 15.847 6.365 -21.761 1.00 74.88 95 ARG A C 1
ATOM 769 O O . ARG A 1 95 ? 15.855 6.348 -22.986 1.00 74.88 95 ARG A O 1
ATOM 776 N N . MET A 1 96 ? 16.838 5.868 -21.032 1.00 83.62 96 MET A N 1
ATOM 777 C CA . MET A 1 96 ? 18.051 5.282 -21.595 1.00 83.62 96 MET A CA 1
ATOM 778 C C . MET A 1 96 ? 17.737 3.978 -22.325 1.00 83.62 96 MET A C 1
ATOM 780 O O . MET A 1 96 ? 18.169 3.815 -23.462 1.00 83.62 96 MET A O 1
ATOM 784 N N . LEU A 1 97 ? 16.903 3.111 -21.743 1.00 85.19 97 LEU A N 1
ATOM 785 C CA . LEU A 1 97 ? 16.426 1.900 -22.411 1.00 85.19 97 LEU A CA 1
ATOM 786 C C . LEU A 1 97 ? 15.685 2.236 -23.714 1.00 85.19 97 LEU A C 1
ATOM 788 O O . LEU A 1 97 ? 15.955 1.631 -24.747 1.00 85.19 97 LEU A O 1
ATOM 792 N N . THR A 1 98 ? 14.810 3.245 -23.689 1.00 89.50 98 THR A N 1
ATOM 793 C CA . THR A 1 98 ? 14.066 3.683 -24.881 1.00 89.50 98 THR A CA 1
ATOM 794 C C . THR A 1 98 ? 15.004 4.205 -25.970 1.00 89.50 98 THR A C 1
ATOM 796 O O . THR A 1 98 ? 14.867 3.813 -27.125 1.00 89.50 98 THR A O 1
ATOM 799 N N . VAL A 1 99 ? 15.991 5.043 -25.628 1.00 88.44 99 VAL A N 1
ATOM 800 C CA . VAL A 1 99 ? 16.966 5.559 -26.608 1.00 88.44 99 VAL A CA 1
ATOM 801 C C . VAL A 1 99 ? 17.794 4.428 -27.215 1.00 88.44 99 VAL A C 1
ATOM 803 O O . VAL A 1 99 ? 17.985 4.403 -28.429 1.00 88.44 99 VAL A O 1
ATOM 806 N N . VAL A 1 100 ? 18.247 3.473 -26.400 1.00 90.38 100 VAL A N 1
ATOM 807 C CA . VAL A 1 100 ? 19.020 2.318 -26.876 1.00 90.38 100 VAL A CA 1
ATOM 808 C C . VAL A 1 100 ? 18.185 1.454 -27.824 1.00 90.38 100 VAL A C 1
ATOM 810 O O . VAL A 1 100 ? 18.657 1.114 -28.906 1.00 90.38 100 VAL A O 1
ATOM 813 N N . VAL A 1 101 ? 16.931 1.155 -27.475 1.00 93.06 101 VAL A N 1
ATOM 814 C CA . VAL A 1 101 ? 16.020 0.391 -28.344 1.00 93.06 101 VAL A CA 1
ATOM 815 C C . VAL A 1 101 ? 15.764 1.130 -29.659 1.00 93.06 101 VAL A C 1
ATOM 817 O O . VAL A 1 101 ? 15.875 0.527 -30.724 1.00 93.06 101 VAL A O 1
ATOM 820 N N . CYS A 1 102 ? 15.493 2.437 -29.617 1.00 90.25 102 CYS A N 1
ATOM 821 C CA . CYS A 1 102 ? 15.304 3.243 -30.824 1.00 90.25 102 CYS A CA 1
ATOM 822 C C . CYS A 1 102 ? 16.553 3.256 -31.719 1.00 90.25 102 CYS A C 1
ATOM 824 O O . CYS A 1 102 ? 16.427 3.149 -32.937 1.00 90.25 102 CYS A O 1
ATOM 826 N N . ALA A 1 103 ? 17.752 3.350 -31.135 1.00 91.62 103 ALA A N 1
ATOM 827 C CA . ALA A 1 103 ? 19.007 3.322 -31.884 1.00 91.62 103 ALA A CA 1
ATOM 828 C C . ALA A 1 103 ? 19.250 1.961 -32.558 1.00 91.62 103 ALA A C 1
ATOM 830 O O . ALA A 1 103 ? 19.643 1.917 -33.724 1.00 91.62 103 ALA A O 1
ATOM 831 N N . LEU A 1 104 ? 18.963 0.855 -31.860 1.00 94.12 104 LEU A N 1
ATOM 832 C CA . LEU A 1 104 ? 19.061 -0.493 -32.427 1.00 94.12 104 LEU A CA 1
ATOM 833 C C . LEU A 1 104 ? 18.062 -0.698 -33.570 1.00 94.12 104 LEU A C 1
ATOM 835 O O . LEU A 1 104 ? 18.444 -1.187 -34.631 1.00 94.12 104 LEU A O 1
ATOM 839 N N . LEU A 1 105 ? 16.807 -0.277 -33.388 1.00 94.19 105 LEU A N 1
ATOM 840 C CA . LEU A 1 105 ? 15.783 -0.367 -34.429 1.00 94.19 105 LEU A CA 1
ATOM 841 C C . LEU A 1 105 ? 16.161 0.456 -35.662 1.00 94.19 105 LEU A C 1
ATOM 843 O O . LEU A 1 105 ? 16.085 -0.059 -36.774 1.00 94.19 105 LEU A O 1
ATOM 847 N N . ALA A 1 106 ? 16.618 1.697 -35.475 1.00 93.50 106 ALA A N 1
ATOM 848 C CA . ALA A 1 106 ? 17.066 2.542 -36.576 1.00 93.50 106 ALA A CA 1
ATOM 849 C C . ALA A 1 106 ? 18.245 1.909 -37.332 1.00 93.50 106 ALA A C 1
ATOM 851 O O . ALA A 1 106 ? 18.228 1.885 -38.558 1.00 93.50 106 ALA A O 1
ATOM 852 N N . GLY A 1 107 ? 19.225 1.340 -36.619 1.00 91.38 107 GLY A N 1
ATOM 853 C CA . GLY A 1 107 ? 20.367 0.652 -37.228 1.00 91.38 107 GLY A CA 1
ATOM 854 C C . GLY A 1 107 ? 19.978 -0.591 -38.033 1.00 91.38 107 GLY A C 1
ATOM 855 O O . GLY A 1 107 ? 20.480 -0.800 -39.133 1.00 91.38 107 GLY A O 1
ATOM 856 N N . VAL A 1 108 ? 19.042 -1.402 -37.535 1.00 91.12 108 VAL A N 1
ATOM 857 C CA . VAL A 1 108 ? 18.518 -2.552 -38.294 1.00 91.12 108 VAL A CA 1
ATOM 858 C C . VAL A 1 108 ? 17.788 -2.080 -39.551 1.00 91.12 108 VAL A C 1
ATOM 860 O O . VAL A 1 108 ? 17.954 -2.660 -40.623 1.00 91.12 108 VAL A O 1
ATOM 863 N N . LEU A 1 109 ? 17.011 -1.003 -39.438 1.00 89.75 109 LEU A N 1
ATOM 864 C CA . LEU A 1 109 ? 16.220 -0.471 -40.541 1.00 89.75 109 LEU A CA 1
ATOM 865 C C . LEU A 1 109 ? 17.107 0.130 -41.642 1.00 89.75 109 LEU A C 1
ATOM 867 O O . LEU A 1 109 ? 16.831 -0.082 -42.821 1.00 89.75 109 LEU A O 1
ATOM 871 N N . THR A 1 110 ? 18.203 0.812 -41.284 1.00 86.75 110 THR A N 1
ATOM 872 C CA . THR A 1 110 ? 19.165 1.321 -42.275 1.00 86.75 110 THR A CA 1
ATOM 873 C C . THR A 1 110 ? 19.870 0.189 -43.014 1.00 86.75 110 THR A C 1
ATOM 875 O O . THR A 1 110 ? 19.958 0.237 -44.240 1.00 86.75 110 THR A O 1
ATOM 878 N N . VAL A 1 111 ? 20.307 -0.856 -42.304 1.00 85.56 111 VAL A N 1
ATOM 879 C CA . VAL A 1 111 ? 20.934 -2.040 -42.917 1.00 85.56 111 VAL A CA 1
ATOM 880 C C . VAL A 1 111 ? 19.956 -2.768 -43.839 1.00 85.56 111 VAL A C 1
ATOM 882 O O . VAL A 1 111 ? 20.332 -3.161 -44.942 1.00 85.56 111 VAL A O 1
ATOM 885 N N . TRP A 1 112 ? 18.695 -2.905 -43.429 1.00 86.19 112 TRP A N 1
ATOM 886 C CA . TRP A 1 112 ? 17.664 -3.539 -44.245 1.00 86.19 112 TRP A CA 1
ATOM 887 C C . TRP A 1 112 ? 17.389 -2.758 -45.539 1.00 86.19 112 TRP A C 1
ATOM 889 O O . TRP A 1 112 ? 17.436 -3.339 -46.620 1.00 86.19 112 TRP A O 1
ATOM 899 N N . ILE A 1 113 ? 17.206 -1.434 -45.458 1.00 82.38 113 ILE A N 1
ATOM 900 C CA . ILE A 1 113 ? 16.991 -0.572 -46.635 1.00 82.38 113 ILE A CA 1
ATOM 901 C C . ILE A 1 113 ? 18.178 -0.656 -47.605 1.00 82.38 113 ILE A C 1
ATOM 903 O O . ILE A 1 113 ? 17.987 -0.843 -48.807 1.00 82.38 113 ILE A O 1
ATOM 907 N N . ILE A 1 114 ? 19.405 -0.575 -47.085 1.00 79.50 114 ILE A N 1
ATOM 908 C CA . ILE A 1 114 ? 20.638 -0.718 -47.871 1.00 79.50 114 ILE A CA 1
ATOM 909 C C . ILE A 1 114 ? 20.649 -2.077 -48.583 1.00 79.50 114 ILE A C 1
ATOM 911 O O . ILE A 1 114 ? 20.785 -2.129 -49.804 1.00 79.50 114 ILE A O 1
ATOM 915 N N . GLY A 1 115 ? 20.416 -3.173 -47.855 1.00 76.88 115 GLY A N 1
ATOM 916 C CA . GLY A 1 115 ? 20.381 -4.521 -48.427 1.00 76.88 115 GLY A CA 1
ATOM 917 C C . GLY A 1 115 ? 19.363 -4.671 -49.561 1.00 76.88 115 GLY A C 1
ATOM 918 O O . GLY A 1 115 ? 19.675 -5.267 -50.590 1.00 76.88 115 GLY A O 1
ATOM 919 N N . THR A 1 116 ? 18.177 -4.070 -49.423 1.00 72.38 116 THR A N 1
ATOM 920 C CA . THR A 1 116 ? 17.146 -4.111 -50.475 1.00 72.38 116 THR A CA 1
ATOM 921 C C . THR A 1 116 ? 17.510 -3.312 -51.729 1.00 72.38 116 THR A C 1
ATOM 923 O O . THR A 1 116 ? 17.072 -3.671 -52.817 1.00 72.38 116 THR A O 1
ATOM 926 N N . HIS A 1 117 ? 18.324 -2.258 -51.608 1.00 68.00 117 HIS A N 1
A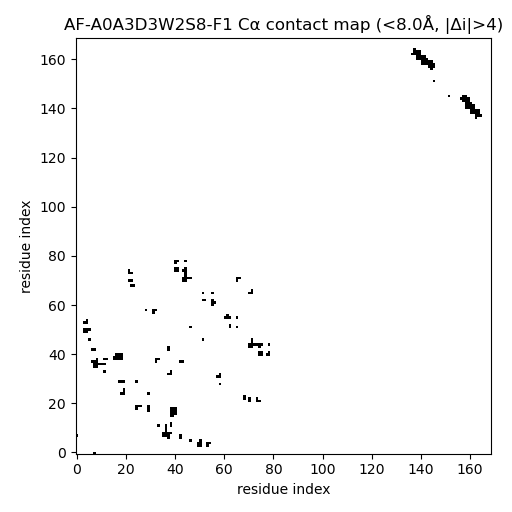TOM 927 C CA . HIS A 1 117 ? 18.687 -1.403 -52.741 1.00 68.00 117 HIS A CA 1
ATOM 928 C C . HIS A 1 117 ? 19.860 -1.968 -53.555 1.00 68.00 117 HIS A C 1
ATOM 930 O O . HIS A 1 117 ? 19.917 -1.786 -54.771 1.00 68.00 117 HIS A O 1
ATOM 936 N N . TYR A 1 118 ? 20.802 -2.655 -52.902 1.00 66.31 118 TYR A N 1
ATOM 937 C CA . TYR A 1 118 ? 21.979 -3.215 -53.578 1.00 66.31 118 TYR A CA 1
ATOM 938 C C . TYR A 1 118 ? 21.767 -4.634 -54.108 1.00 66.31 118 TYR A C 1
ATOM 940 O O . TYR A 1 118 ? 22.475 -5.035 -55.025 1.00 66.31 118 TYR A O 1
ATOM 948 N N . ASN A 1 119 ? 20.791 -5.381 -53.584 1.00 56.84 119 ASN A N 1
ATOM 949 C CA . ASN A 1 119 ? 20.534 -6.758 -54.001 1.00 56.84 119 ASN A CA 1
ATOM 950 C C . ASN A 1 119 ? 19.352 -6.858 -54.976 1.00 56.84 119 ASN A C 1
ATOM 952 O O . ASN A 1 119 ? 18.425 -7.642 -54.771 1.00 56.84 119 ASN A O 1
ATOM 956 N N . THR A 1 120 ? 19.356 -6.032 -56.025 1.00 57.53 120 THR A N 1
ATOM 957 C CA . THR A 1 120 ? 18.423 -6.239 -57.137 1.00 57.53 120 THR A CA 1
ATOM 958 C C . THR A 1 120 ? 18.942 -7.417 -57.964 1.00 57.53 120 THR A C 1
ATOM 960 O O . THR A 1 120 ? 20.049 -7.332 -58.499 1.00 57.53 120 THR A O 1
ATOM 963 N N . PRO A 1 121 ? 18.211 -8.547 -58.051 1.00 57.09 121 PRO A N 1
ATOM 964 C CA . PRO A 1 121 ? 18.623 -9.628 -58.928 1.00 57.09 121 PRO A CA 1
ATOM 965 C C . PRO A 1 121 ? 18.633 -9.078 -60.353 1.00 57.09 121 PRO A C 1
ATOM 967 O O . PRO A 1 121 ? 17.632 -8.527 -60.824 1.00 57.09 121 PRO A O 1
ATOM 970 N N . LEU A 1 122 ? 19.782 -9.185 -61.020 1.00 54.56 122 LEU A N 1
ATOM 971 C CA . LEU A 1 122 ? 19.940 -8.847 -62.430 1.00 54.56 122 LEU A CA 1
ATOM 972 C C . LEU A 1 122 ? 19.048 -9.796 -63.239 1.00 54.56 122 LEU A C 1
ATOM 974 O O . LEU A 1 122 ? 19.456 -10.879 -63.642 1.00 54.56 122 LEU A O 1
ATOM 978 N N . THR A 1 123 ? 17.794 -9.403 -63.438 1.00 53.69 123 THR A N 1
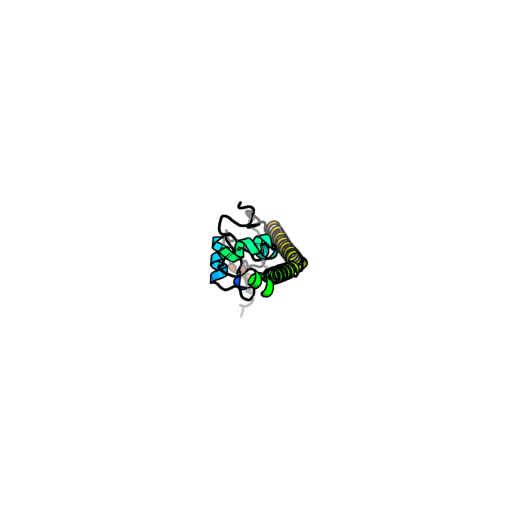ATOM 979 C CA . THR A 1 123 ? 16.808 -10.137 -64.233 1.00 53.69 123 THR A CA 1
ATOM 980 C C . THR A 1 123 ? 17.018 -9.787 -65.701 1.00 53.69 123 THR A C 1
ATOM 982 O O . THR A 1 123 ? 16.278 -9.019 -66.307 1.00 53.69 123 THR A O 1
ATOM 985 N N . GLY A 1 124 ? 18.101 -10.313 -66.268 1.00 52.69 124 GLY A N 1
ATOM 986 C CA . GLY A 1 124 ? 18.410 -10.209 -67.687 1.00 52.69 124 GLY A CA 1
ATOM 987 C C . GLY A 1 124 ? 18.572 -11.597 -68.287 1.00 52.69 124 GLY A C 1
ATOM 988 O O . GLY A 1 124 ? 19.334 -12.410 -67.775 1.00 52.69 124 GLY A O 1
ATOM 989 N N . ILE A 1 125 ? 17.881 -11.871 -69.392 1.00 54.00 125 ILE A N 1
ATOM 990 C CA . ILE A 1 125 ? 18.198 -13.033 -70.224 1.00 54.00 125 ILE A CA 1
ATOM 991 C C . ILE A 1 125 ? 19.483 -12.683 -70.980 1.00 54.00 125 ILE A C 1
ATOM 993 O O . ILE A 1 125 ? 19.462 -11.874 -71.910 1.00 54.00 125 ILE A O 1
ATOM 997 N N . LEU A 1 126 ? 20.611 -13.266 -70.571 1.00 45.16 126 LEU A N 1
ATOM 998 C CA . LEU A 1 126 ? 21.880 -13.183 -71.294 1.00 45.16 126 LEU A CA 1
ATOM 999 C C . LEU A 1 126 ? 21.760 -13.985 -72.596 1.00 45.16 126 LEU A C 1
ATOM 1001 O O . LEU A 1 126 ? 22.056 -15.174 -72.640 1.00 45.16 126 LEU A O 1
ATOM 1005 N N . THR A 1 127 ? 21.308 -13.333 -73.665 1.00 50.47 127 THR A N 1
ATOM 1006 C CA . THR A 1 127 ? 21.410 -13.885 -75.022 1.00 50.47 127 THR A CA 1
ATOM 1007 C C . THR A 1 127 ? 22.703 -13.357 -75.628 1.00 50.47 127 THR A C 1
ATOM 1009 O O . THR A 1 127 ? 22.704 -12.334 -76.307 1.00 50.47 127 THR A O 1
ATOM 1012 N N . ALA A 1 128 ? 23.826 -13.997 -75.304 1.00 49.72 128 ALA A N 1
ATOM 1013 C CA . ALA A 1 128 ? 25.077 -13.745 -76.005 1.00 49.72 128 ALA A CA 1
ATOM 1014 C C . ALA A 1 128 ? 25.150 -14.676 -77.219 1.00 49.72 128 ALA A C 1
ATOM 1016 O O . ALA A 1 128 ? 25.157 -15.900 -77.082 1.00 49.72 128 ALA A O 1
ATOM 1017 N N . ASP A 1 129 ? 25.177 -14.060 -78.397 1.00 50.03 129 ASP A N 1
ATOM 1018 C CA . ASP A 1 129 ? 25.651 -14.662 -79.639 1.00 50.03 129 ASP A CA 1
ATOM 1019 C C . ASP A 1 129 ? 27.096 -15.155 -79.423 1.00 50.03 129 ASP A C 1
ATOM 1021 O O . ASP A 1 129 ? 27.845 -14.544 -78.660 1.00 50.03 129 ASP A O 1
ATOM 1025 N N . ILE A 1 130 ? 27.462 -16.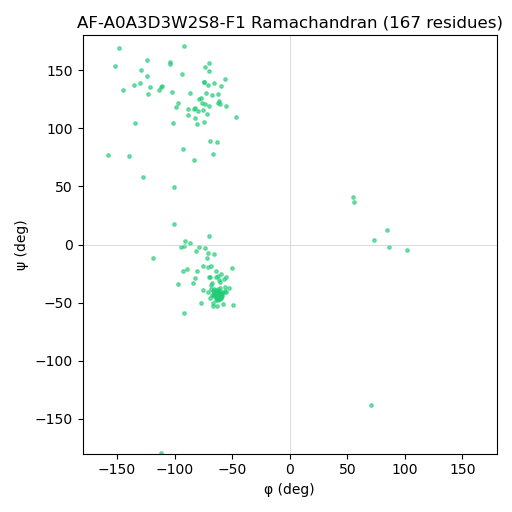295 -80.005 1.00 56.91 130 ILE A N 1
ATOM 1026 C CA . ILE A 1 130 ? 28.677 -17.070 -79.687 1.00 56.91 130 ILE A CA 1
ATOM 1027 C C . ILE A 1 130 ? 29.931 -16.174 -79.594 1.00 56.91 130 ILE A C 1
ATOM 1029 O O . ILE A 1 130 ? 30.443 -15.691 -80.602 1.00 56.91 130 ILE A O 1
ATOM 1033 N N . THR A 1 131 ? 30.475 -15.991 -78.386 1.00 55.88 131 THR A N 1
ATOM 1034 C CA . THR A 1 131 ? 31.755 -15.294 -78.183 1.00 55.88 131 THR A CA 1
ATOM 1035 C C . THR A 1 131 ? 32.900 -16.300 -78.278 1.00 55.88 131 THR A C 1
ATOM 1037 O O . THR A 1 131 ? 33.060 -17.156 -77.409 1.00 55.88 131 THR A O 1
ATOM 1040 N N . THR A 1 132 ? 33.726 -16.206 -79.320 1.00 59.03 132 THR A N 1
ATOM 1041 C CA . THR A 1 132 ? 34.959 -17.000 -79.433 1.00 59.03 132 THR A CA 1
ATOM 1042 C C . THR A 1 132 ? 36.066 -16.365 -78.593 1.00 59.03 132 THR A C 1
ATOM 1044 O O . THR A 1 132 ? 36.507 -15.256 -78.894 1.00 59.03 132 THR A O 1
ATOM 1047 N N . VAL A 1 133 ? 36.533 -17.057 -77.553 1.00 60.78 133 VAL A N 1
ATOM 1048 C CA . VAL A 1 133 ? 37.686 -16.631 -76.744 1.00 60.78 133 VAL A CA 1
ATOM 1049 C C . VAL A 1 133 ? 38.929 -17.349 -77.257 1.00 60.78 133 VAL A C 1
ATOM 1051 O O . VAL A 1 133 ? 38.965 -18.577 -77.305 1.00 60.78 133 VAL A O 1
ATOM 1054 N N . GLN A 1 134 ? 39.941 -16.587 -77.668 1.00 56.53 134 GLN A N 1
ATOM 1055 C CA . GLN A 1 134 ? 41.197 -17.146 -78.158 1.00 56.53 134 GLN A CA 1
ATOM 1056 C C . GLN A 1 134 ? 42.032 -17.648 -76.973 1.00 56.53 134 GLN A C 1
ATOM 1058 O O . GLN A 1 134 ? 42.338 -16.882 -76.058 1.00 56.53 134 GLN A O 1
ATOM 1063 N N . ALA A 1 135 ? 42.379 -18.936 -76.976 1.00 61.25 135 ALA A N 1
ATOM 1064 C CA . ALA A 1 135 ? 43.242 -19.509 -75.953 1.00 61.25 135 ALA A CA 1
ATOM 1065 C C . ALA A 1 135 ? 44.689 -19.000 -76.137 1.00 61.25 135 ALA A C 1
ATOM 1067 O O . ALA A 1 135 ? 45.166 -18.934 -77.271 1.00 61.25 135 ALA A O 1
ATOM 1068 N N . PRO A 1 136 ? 45.392 -18.627 -75.051 1.00 55.53 136 PRO A N 1
ATOM 1069 C CA . PRO A 1 136 ? 46.750 -18.081 -75.130 1.00 55.53 136 PRO A CA 1
ATOM 1070 C C . PRO A 1 136 ? 47.835 -19.115 -75.494 1.00 55.53 136 PRO A C 1
ATOM 1072 O O . PRO A 1 136 ? 48.955 -18.711 -75.790 1.00 55.53 136 PRO A O 1
ATOM 1075 N N . ALA A 1 137 ? 47.524 -20.415 -75.482 1.00 62.97 137 ALA A N 1
ATOM 1076 C CA . ALA A 1 137 ? 48.411 -21.516 -75.872 1.00 62.97 137 ALA A CA 1
ATOM 1077 C C . ALA A 1 137 ? 47.589 -22.675 -76.470 1.00 62.97 137 ALA A C 1
ATOM 1079 O O . ALA A 1 137 ? 46.359 -22.672 -76.339 1.00 62.97 137 ALA A O 1
ATOM 1080 N N . ASP A 1 138 ? 48.256 -23.664 -77.081 1.00 61.72 138 ASP A N 1
ATOM 1081 C CA . ASP A 1 138 ? 47.649 -24.918 -77.558 1.00 61.72 138 ASP A CA 1
ATOM 1082 C C . ASP A 1 138 ? 47.173 -25.750 -76.3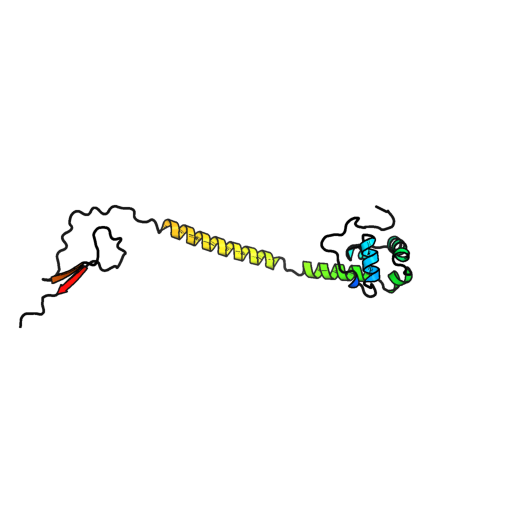55 1.00 61.72 138 ASP A C 1
ATOM 1084 O O . ASP A 1 138 ? 47.836 -26.670 -75.877 1.00 61.72 138 ASP A O 1
ATOM 1088 N N . ALA A 1 139 ? 46.030 -25.353 -75.805 1.00 61.28 139 ALA A N 1
ATOM 1089 C CA . ALA A 1 139 ? 45.406 -25.965 -74.649 1.00 61.28 139 ALA A CA 1
ATOM 1090 C C . ALA A 1 139 ? 44.121 -26.669 -75.077 1.00 61.28 139 ALA A C 1
ATOM 1092 O O . ALA A 1 139 ? 43.315 -26.128 -75.843 1.00 61.28 139 ALA A O 1
ATOM 1093 N N . ARG A 1 140 ? 43.913 -27.881 -74.565 1.00 66.75 140 ARG A N 1
ATOM 1094 C CA . ARG A 1 140 ? 42.685 -28.638 -74.797 1.00 66.75 140 ARG A CA 1
ATOM 1095 C C . ARG A 1 140 ? 41.703 -28.376 -73.660 1.00 66.75 140 ARG A C 1
ATOM 1097 O O . ARG A 1 140 ? 42.086 -28.111 -72.523 1.00 66.75 140 ARG A O 1
ATOM 1104 N N . LEU A 1 141 ? 40.417 -28.375 -73.993 1.00 63.56 141 LEU A N 1
ATOM 1105 C CA . LEU A 1 141 ? 39.366 -28.199 -73.002 1.00 63.56 141 LEU A CA 1
ATOM 1106 C C . LEU A 1 141 ? 39.236 -29.490 -72.187 1.00 63.56 141 LEU A C 1
ATOM 1108 O O . LEU A 1 141 ? 38.981 -30.543 -72.771 1.00 63.56 141 LEU A O 1
ATOM 1112 N N . ASP A 1 142 ? 39.425 -29.384 -70.872 1.00 71.00 142 ASP A N 1
ATOM 1113 C CA . ASP A 1 142 ? 39.378 -30.513 -69.938 1.00 71.00 142 ASP A CA 1
ATOM 1114 C C . ASP A 1 142 ? 37.959 -30.669 -69.376 1.00 71.00 142 ASP A C 1
ATOM 1116 O O . ASP A 1 142 ? 37.280 -31.662 -69.636 1.00 71.00 142 ASP A O 1
ATOM 1120 N N . GLU A 1 143 ? 37.441 -29.619 -68.725 1.00 69.62 143 GLU A N 1
ATOM 1121 C CA . GLU A 1 143 ? 36.115 -29.664 -68.106 1.00 69.62 143 GLU A CA 1
ATOM 1122 C C . GLU A 1 143 ? 35.367 -28.323 -68.190 1.00 69.62 143 GLU A C 1
ATOM 1124 O O . GLU A 1 143 ? 35.911 -27.249 -67.904 1.00 69.62 143 GLU A O 1
ATOM 1129 N N . VAL A 1 144 ? 34.089 -28.386 -68.588 1.00 76.19 144 VAL A N 1
ATOM 1130 C CA . VAL A 1 144 ? 33.148 -27.256 -68.541 1.00 76.19 144 VAL A CA 1
ATOM 1131 C C . VAL A 1 144 ? 32.293 -27.401 -67.288 1.00 76.19 144 VAL A C 1
ATOM 1133 O O . VAL A 1 144 ? 31.538 -28.362 -67.155 1.00 76.19 144 VAL A O 1
ATOM 1136 N N . HIS A 1 145 ? 32.379 -26.424 -66.390 1.00 72.75 145 HIS A N 1
ATOM 1137 C CA . HIS A 1 145 ? 31.757 -26.481 -65.065 1.00 72.75 145 HIS A CA 1
ATOM 1138 C C . HIS A 1 145 ? 30.340 -25.890 -65.021 1.00 72.75 145 HIS A C 1
ATOM 1140 O O . HIS A 1 145 ? 29.732 -25.818 -63.956 1.00 72.75 145 HIS A O 1
ATOM 1146 N N . VAL A 1 146 ? 29.809 -25.455 -66.164 1.00 73.56 146 VAL A N 1
ATOM 1147 C CA . VAL A 1 146 ? 28.522 -24.757 -66.276 1.00 73.56 146 VAL A CA 1
ATOM 1148 C C . VAL A 1 146 ? 27.701 -25.291 -67.435 1.00 73.56 146 VAL A C 1
ATOM 1150 O O . VAL A 1 146 ? 28.217 -25.527 -68.530 1.00 73.56 146 VAL A O 1
ATOM 1153 N N . ARG A 1 147 ? 26.403 -25.476 -67.196 1.00 73.06 147 ARG A N 1
ATOM 1154 C CA . ARG A 1 147 ? 25.438 -25.920 -68.201 1.00 73.06 147 ARG A CA 1
ATOM 1155 C C . ARG A 1 147 ? 24.573 -24.750 -68.670 1.00 73.06 147 ARG A C 1
ATOM 1157 O O . ARG A 1 147 ? 24.391 -23.777 -67.937 1.00 73.06 147 ARG A O 1
ATOM 1164 N N . PRO A 1 148 ? 24.007 -24.827 -69.888 1.00 63.16 148 PRO A N 1
ATOM 1165 C CA . PRO A 1 148 ? 23.036 -23.840 -70.340 1.00 63.16 148 PRO A CA 1
ATOM 1166 C C . PRO A 1 148 ? 21.869 -23.733 -69.347 1.00 63.16 148 PRO A C 1
ATOM 1168 O O . PRO A 1 148 ? 21.159 -24.712 -69.127 1.00 63.16 148 PRO A O 1
ATOM 1171 N N . GLY A 1 149 ? 21.679 -22.544 -68.769 1.00 67.31 149 GLY A N 1
ATOM 1172 C CA . GLY A 1 149 ? 20.624 -22.262 -67.789 1.00 67.31 149 GLY A CA 1
ATOM 1173 C C . GLY A 1 149 ? 21.074 -22.214 -66.324 1.00 67.31 149 GLY A C 1
ATOM 1174 O O . GLY A 1 149 ? 20.251 -21.868 -65.481 1.00 67.31 149 GLY A O 1
ATOM 1175 N N . ASP A 1 150 ? 22.339 -22.510 -66.016 1.00 72.25 150 ASP A N 1
ATOM 1176 C CA . ASP A 1 150 ? 22.867 -22.374 -64.654 1.00 72.25 150 ASP A CA 1
ATOM 1177 C C . ASP A 1 150 ? 23.091 -20.896 -64.282 1.00 72.25 150 ASP A C 1
ATOM 1179 O O . ASP A 1 150 ? 23.585 -20.097 -65.082 1.00 72.25 150 ASP A O 1
ATOM 1183 N N . GLU A 1 151 ? 22.762 -20.532 -63.041 1.00 68.25 151 GLU A N 1
ATOM 1184 C CA . GLU A 1 151 ? 23.114 -19.231 -62.466 1.00 68.25 151 GLU A CA 1
ATOM 1185 C C . GLU A 1 151 ? 24.598 -19.225 -62.066 1.00 68.25 151 GLU A C 1
ATOM 1187 O O . GLU A 1 151 ? 25.057 -20.101 -61.331 1.00 68.25 151 GLU A O 1
ATOM 1192 N N . VAL A 1 152 ? 25.360 -18.238 -62.550 1.00 66.25 152 VAL A N 1
ATOM 1193 C CA . VAL A 1 152 ? 26.805 -18.115 -62.297 1.00 66.25 152 VAL A CA 1
ATOM 1194 C C . VAL A 1 152 ? 27.119 -16.911 -61.419 1.00 66.25 152 VAL A C 1
ATOM 1196 O O . VAL A 1 152 ? 26.613 -15.810 -61.644 1.00 66.25 152 VAL A O 1
ATOM 1199 N N . PHE A 1 153 ? 27.990 -17.110 -60.430 1.00 68.44 153 PHE A N 1
ATOM 1200 C CA . PHE A 1 153 ? 28.393 -16.069 -59.482 1.00 68.44 153 PHE A CA 1
ATOM 1201 C C . PHE A 1 153 ? 29.794 -15.523 -59.792 1.00 68.44 153 PHE A C 1
ATOM 1203 O O . PHE A 1 153 ? 30.625 -16.175 -60.428 1.00 68.44 153 PHE A O 1
ATOM 1210 N N . THR A 1 154 ? 30.087 -14.303 -59.335 1.00 54.47 154 THR A N 1
ATOM 1211 C CA . THR A 1 154 ? 31.395 -13.670 -59.548 1.00 54.47 154 THR A CA 1
ATOM 1212 C C . THR A 1 154 ? 32.519 -14.471 -58.878 1.00 54.47 154 THR A C 1
ATOM 1214 O O . THR A 1 154 ? 32.444 -14.815 -57.702 1.00 54.47 154 THR A O 1
ATOM 1217 N N . GLY A 1 155 ? 33.581 -14.772 -59.637 1.00 65.94 155 GLY A N 1
ATOM 1218 C CA . GLY A 1 155 ? 34.735 -15.554 -59.166 1.00 65.94 155 GLY A CA 1
ATOM 1219 C C . GLY A 1 155 ? 34.589 -17.076 -59.291 1.00 65.94 155 GLY A C 1
ATOM 1220 O O . GLY A 1 155 ? 35.539 -17.796 -58.990 1.00 65.94 155 GLY A O 1
ATOM 1221 N N . GLN A 1 156 ? 33.443 -17.574 -59.760 1.00 72.31 156 GLN A N 1
ATOM 1222 C CA . GLN A 1 156 ? 33.243 -18.996 -60.026 1.00 72.31 156 GLN A CA 1
ATOM 1223 C C . GLN A 1 156 ? 34.024 -19.434 -61.284 1.00 72.31 156 GLN A C 1
ATOM 1225 O O . GLN A 1 156 ? 33.904 -18.784 -62.327 1.00 72.31 156 GLN A O 1
ATOM 1230 N N . PRO A 1 157 ? 34.813 -20.526 -61.230 1.00 71.75 157 PRO A N 1
ATOM 1231 C CA . PRO A 1 157 ? 35.477 -21.065 -62.413 1.00 71.75 157 PRO A CA 1
ATOM 1232 C C . PRO A 1 157 ? 34.436 -21.635 -63.385 1.00 71.75 157 PRO A C 1
ATOM 1234 O O . PRO A 1 157 ? 33.583 -22.429 -62.995 1.00 71.75 157 PRO A O 1
ATOM 1237 N N . LEU A 1 158 ? 34.499 -21.221 -64.652 1.00 72.62 158 LEU A N 1
ATOM 1238 C CA . LEU A 1 158 ? 33.535 -21.638 -65.682 1.00 72.62 158 LEU A CA 1
ATOM 1239 C C . LEU A 1 158 ? 34.049 -22.814 -66.527 1.00 72.62 158 LEU A C 1
ATOM 1241 O O . LEU A 1 158 ? 33.282 -23.677 -66.946 1.00 72.62 158 LEU A O 1
ATOM 1245 N N . LEU A 1 159 ? 35.356 -22.862 -66.776 1.00 71.94 159 LEU A N 1
ATOM 1246 C CA . LEU A 1 159 ? 36.011 -23.899 -67.569 1.00 71.94 159 LEU A CA 1
ATOM 1247 C C . LEU A 1 159 ? 37.453 -24.090 -67.106 1.00 71.94 159 LEU A C 1
ATOM 1249 O O . LEU A 1 159 ? 38.069 -23.157 -66.586 1.00 71.94 159 LEU A O 1
ATOM 1253 N N . GLN A 1 160 ? 37.977 -25.292 -67.316 1.00 74.38 160 GLN A N 1
ATOM 1254 C CA . GLN A 1 160 ? 39.359 -25.657 -67.037 1.00 74.38 160 GLN A CA 1
ATOM 1255 C C . GLN A 1 160 ? 40.027 -26.146 -68.327 1.00 74.38 160 GLN A C 1
ATOM 1257 O O . GLN A 1 160 ? 39.429 -26.878 -69.117 1.00 74.38 160 GLN A O 1
ATOM 1262 N N . LEU A 1 161 ? 41.255 -25.683 -68.563 1.00 71.69 161 LEU A N 1
ATOM 1263 C CA . LEU A 1 161 ? 42.045 -26.007 -69.749 1.00 71.69 161 LEU A CA 1
ATOM 1264 C C . LEU A 1 161 ? 43.262 -26.840 -69.332 1.00 71.69 161 LEU A C 1
ATOM 1266 O O . LEU A 1 161 ? 43.960 -26.465 -68.387 1.00 71.69 161 LEU A O 1
ATOM 1270 N N . GLU A 1 162 ? 43.535 -27.933 -70.045 1.00 72.44 162 GLU A N 1
ATOM 1271 C CA . GLU A 1 162 ? 44.775 -28.703 -69.904 1.00 72.44 162 GLU A CA 1
ATOM 1272 C C . GLU A 1 162 ? 45.869 -28.105 -70.805 1.00 72.44 162 GLU A C 1
ATOM 1274 O O . GLU A 1 162 ? 45.648 -27.849 -71.990 1.00 72.44 162 GLU A O 1
ATOM 1279 N N . ASN A 1 163 ? 47.062 -27.860 -70.253 1.00 64.25 163 ASN A N 1
ATOM 1280 C CA . ASN A 1 163 ? 48.202 -27.374 -71.032 1.00 64.25 163 ASN A CA 1
ATOM 1281 C C . ASN A 1 163 ? 48.907 -28.562 -71.707 1.00 64.25 163 ASN A C 1
ATOM 1283 O O . ASN A 1 163 ? 49.436 -29.435 -71.019 1.00 64.25 163 ASN A O 1
ATOM 1287 N N . THR A 1 164 ? 48.918 -28.610 -73.041 1.00 58.66 164 THR A N 1
ATOM 1288 C CA . THR A 1 164 ? 49.454 -29.753 -73.798 1.00 58.66 164 THR A CA 1
ATOM 1289 C C . THR A 1 164 ? 50.971 -29.663 -74.052 1.00 58.66 164 THR A C 1
ATOM 1291 O O . THR A 1 164 ? 51.555 -30.590 -74.608 1.00 58.66 164 THR A O 1
ATOM 1294 N N . GLU A 1 165 ? 51.668 -28.623 -73.576 1.00 57.16 165 GLU A N 1
ATOM 1295 C CA . GLU A 1 165 ? 53.119 -28.448 -73.800 1.00 57.16 165 GLU A CA 1
ATOM 1296 C C . GLU A 1 165 ? 54.041 -29.447 -73.061 1.00 57.16 165 GLU A C 1
ATOM 1298 O O . GLU A 1 165 ? 55.264 -29.325 -73.114 1.00 57.16 165 GLU A O 1
ATOM 1303 N N . ILE A 1 166 ? 53.510 -30.483 -72.402 1.00 54.88 166 ILE A N 1
ATOM 1304 C CA . ILE A 1 166 ? 54.327 -31.501 -71.723 1.00 54.88 166 ILE A CA 1
ATOM 1305 C C . ILE A 1 166 ? 53.933 -32.910 -72.169 1.00 54.88 166 ILE A C 1
ATOM 1307 O O . ILE A 1 166 ? 53.567 -33.743 -71.351 1.00 54.88 166 ILE A O 1
ATOM 1311 N N . THR A 1 167 ? 54.011 -33.212 -73.468 1.00 49.16 167 THR A N 1
ATOM 1312 C CA . THR A 1 167 ? 54.275 -34.578 -73.975 1.00 49.16 167 THR A CA 1
ATOM 1313 C C . THR A 1 167 ? 54.841 -34.508 -75.401 1.00 49.16 167 THR A C 1
ATOM 1315 O O . THR A 1 167 ? 54.166 -34.801 -76.380 1.00 49.16 167 THR A O 1
ATOM 1318 N N . SER A 1 168 ? 56.123 -34.173 -75.537 1.00 40.75 168 SER A N 1
ATOM 1319 C CA . SER A 1 168 ? 56.952 -34.770 -76.592 1.00 40.75 168 SER A CA 1
ATOM 1320 C C . SER A 1 168 ? 58.276 -35.175 -75.958 1.00 40.75 168 SER A C 1
ATOM 1322 O O . SER A 1 168 ? 59.084 -34.327 -75.580 1.00 40.75 168 SER A O 1
ATOM 1324 N N . ARG A 1 169 ? 58.421 -36.479 -75.746 1.00 39.38 169 ARG A N 1
ATOM 1325 C CA . ARG A 1 169 ? 59.656 -37.129 -75.319 1.00 39.38 169 ARG A CA 1
ATOM 1326 C C . ARG A 1 169 ? 60.619 -37.238 -76.495 1.00 39.38 169 ARG A C 1
ATOM 1328 O O . ARG A 1 169 ? 60.111 -37.445 -77.618 1.00 39.38 169 ARG A O 1
#

Sequence (169 aa):
MDRQLGIVYDVTPPNPDDLTQINNIQSREQILLNQNGVFFLSQIALWHSREMNAFAPILEITLARIIDENWVAQARELCAHRKAIVESYPSSFFRMLTVVVCALLAGVLTVWIIGTHYNTPLTGILTADITTVQAPADARLDEVHVRPGDEVFTGQPLLQLENTEITSR

Radius of gyration: 42.12 Å; Cα contacts (8 Å, |Δi|>4): 125; chains: 1; bounding box: 82×47×102 Å

Secondary structure (DSSP, 8-state):
--TTS-S--SS--SS---GGGSTT--HHHHHHHHHTT---HHHHHT--HHHHHHHHHHTTS-HHHHHHTTHHHHHHHHHHHHHHHHHTS-HHHHHHHHHHHHHHHHHHHHHHHHHHHH--------------PPPSSSEEEEEE---TT----TT---EEEEE--S---

Solvent-accessible surface area (backbone atoms only — not comparable to full-atom values): 10512 Å² total; per-residue (Å²): 133,66,88,58,63,64,77,57,42,98,62,90,64,97,78,61,50,73,55,56,76,32,74,91,43,47,73,66,51,40,52,52,36,44,76,67,21,45,44,45,46,68,49,48,38,68,52,49,75,61,29,45,56,55,46,18,69,75,63,74,47,60,52,63,54,52,57,76,59,35,45,39,59,47,23,41,51,55,51,50,52,54,49,48,59,66,63,66,53,60,72,57,56,65,51,50,52,49,52,51,51,53,52,52,53,51,53,53,50,52,53,50,54,51,53,63,69,73,63,62,76,83,87,65,87,84,81,73,74,89,80,87,78,84,71,96,56,82,51,48,84,70,47,75,70,66,58,96,88,64,90,82,61,93,90,60,79,55,64,45,70,42,76,58,88,81,77,81,130

pLDDT: mean 79.06, std 15.15, range [39.38, 95.81]

Nearest PDB structures (foldseek):
  2bke-assembly1_A  TM=7.387E-01  e=6.859E-02  Saccharolobus solfataricus P2
  8ouz-assembly1_C  TM=6.887E-01  e=1.387E+00  Homo sapiens
  2k7v-assembly1_B  TM=5.360E-01  e=9.671E+00  Escherichia coli K-12

Mean predicted aligned error: 17.33 Å

=== Feature glossary ===
The record interleaves many kinds of information about one protein. Here is each kind framed as the question it answers.

Q: What known structures does this most resemble?
A: Structural nearest neighbors (via Foldseek easy-search vs the PDB). Reported per hit: target PDB id, E-value, and alignment TM-score. A TM-score above ~0.5 is the conventional threshold for 'same fold'.

Q: Where is each backbone atom in 3D?
A: The mmCIF table is the protein's shape written out atom by atom. For each backbone N, Cα, C, and carbonyl O, it records an (x, y, z) coordinate triple in Å plus the residue type, chain letter, and residue number.

Q: What are the backbone torsion angles?
A: The φ/ψ torsion pair specifies the backbone conformation at each residue. φ rotates about the N–Cα bond, ψ about the Cα–C bond. Steric clashes forbid most of the (φ, ψ) plane — the allowed regions (α-helix basin, β-sheet basin, left-handed helix) are the Ramachandran-allowed regions.

Q: Which residues are buried vs exposed?
A: Solvent-accessible surface area (SASA) is the area in Å² traced out by the centre of a 1.4 Å probe sphere (a water molecule) rolled over the protein's van der Waals surface (Shrake–Rupley / Lee–Richards construction). Buried residues have near-zero SASA; fully exposed residues can exceed 200 Å². The total SASA scales roughly with the number of surface residues.

Q: How confident is the AlphaFold model at each residue?
A: pLDDT is the predicted lDDT-Cα score: AlphaFold's confidence that the local environment of each residue (all inter-atomic distances within 15 Å) is correctly placed. It is a per-residue number between 0 and 100, with higher meaning more reliable.

Q: What does the local fold look like, residue by residue?
A: 3Di is Foldseek's structural alphabet. Each residue is assigned one of twenty discrete states based on how its Cα sits relative to its spatial (not sequential) neighbors. Aligning 3Di strings finds structural homologs roughly as well as full 3D superposition, but orders of magnitude faster.

Q: How big and how compact is the whole molecule?
A: Radius of gyration (Rg) is the root-mean-square distance of Cα atoms from their centroid — a single number for overall size and compactness. A globular domain of N residues has Rg ≈ 2.2·N^0.38 Å; an extended or disordered chain has a much larger Rg. The Cα contact count is the number of residue pairs whose Cα atoms are within 8 Å and are more than four positions apart in sequence — a standard proxy for tertiary packing density. The bounding box is the smallest axis-aligned box enclosing all Cα atoms.

Q: Which residues are in helices, strands, or loops?
A: DSSP 8-state secondary structure assigns each residue one of H (α-helix), G (3₁₀-helix), I (π-helix), E (extended β-strand), B (isolated β-bridge), T (hydrogen-bonded turn), S (bend), or '-' (coil). The assignment is computed from backbone hydrogen-bond geometry via the Kabsch–Sander algorithm.

Q: How mobile is each atom in the crystal?
A: Crystallographic B-factors measure how much each atom's electron density is smeared out, in Å². They rise in mobile loops and surface residues and fall in the buried interior. In AlphaFold models this column is repurposed to hold pLDDT instead.

Q: What if only a Cα trace is available?
A: P-SEA three-state annotation labels each residue as helix, strand, or coil based purely on the geometry of the Cα trace. It serves as a fallback when the full backbone (and thus DSSP) is unavailable.

Q: What family and function is it annotated with?
A: Database cross-references. InterPro integrates a dozen domain/family signature databases into unified entries with residue-range hits. GO terms attach function/process/location labels with evidence codes. CATH codes position the fold in a four-level structural taxonomy. Organism is the NCBI-taxonomy species name.

Q: Are the domains correctly placed relative to each other?
A: Predicted Aligned Error (PAE) is an AlphaFold confidence matrix: entry (i, j) is the expected error in the position of residue j, in ångströms, when the prediction is superimposed on the true structure at residue i. Low PAE within a block of residues means that block is internally rigid and well-predicted; high PAE between two blocks means their relative placement is uncertain even if each block individually is confident.

Q: What do the diagnostic plots show?
A: Three diagnostic plots accompany the record. The Cα contact map visualizes the tertiary structure as a 2D adjacency matrix (8 Å cutoff, sequence-local contacts suppressed). The Ramachandran plot shows the distribution of backbone (φ, ψ) torsions, with points in the α and β basins reflecting secondary structure content. The PAE plot shows AlphaFold's inter-residue confidence as a color matrix.

Q: What is the amino-acid chain?
A: Primary structure: the covalent order of the twenty standard amino acid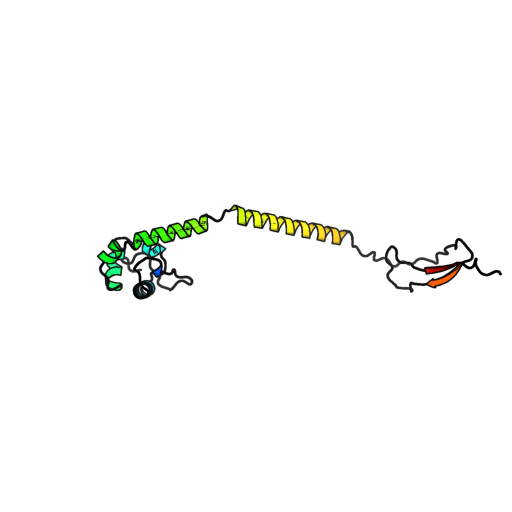s along the backbone. Two proteins with the same sequence will (almost always) fold to the same structure; two with 30% identity often share a fold but not the details.

Q: What do the rendered images show?
A: The six renders are orthographic views along the three Cartesian axes in both directions. Representation (cartoon, sticks, or surface) and color scheme (sequence-rainbow or by-chain) vary across proteins so the training set covers all the common visualization conventions.